Protein AF-A0A9W4N3A3-F1 (afdb_monomer_lite)

Structure (mmCIF, N/CA/C/O backbone):
data_AF-A0A9W4N3A3-F1
#
_entry.id   AF-A0A9W4N3A3-F1
#
loop_
_atom_site.group_PDB
_atom_site.id
_atom_site.type_symbol
_atom_site.label_atom_id
_atom_site.label_alt_id
_atom_site.label_comp_id
_atom_site.label_asym_id
_atom_site.label_entity_id
_atom_site.label_seq_id
_atom_site.pdbx_PDB_ins_code
_atom_site.Cartn_x
_atom_site.Cartn_y
_atom_site.Cartn_z
_atom_site.occupancy
_atom_site.B_iso_or_equiv
_atom_site.auth_seq_id
_atom_site.auth_comp_id
_atom_site.auth_asym_id
_atom_site.auth_atom_id
_atom_site.pdbx_PDB_model_num
ATOM 1 N N . MET A 1 1 ? 5.332 -8.977 9.486 1.00 50.25 1 MET A N 1
ATOM 2 C CA . MET A 1 1 ? 6.608 -8.231 9.549 1.00 50.25 1 MET A CA 1
ATOM 3 C C . MET A 1 1 ? 7.793 -9.008 8.985 1.00 50.25 1 MET A C 1
ATOM 5 O O . MET A 1 1 ? 8.440 -8.468 8.101 1.00 50.25 1 MET A O 1
ATOM 9 N N . LYS A 1 2 ? 8.014 -10.288 9.338 1.00 46.84 2 LYS A N 1
ATOM 10 C CA . LYS A 1 2 ? 9.033 -11.141 8.672 1.00 46.84 2 LYS A CA 1
ATOM 11 C C . LYS A 1 2 ? 8.930 -11.149 7.133 1.00 46.84 2 LYS A C 1
ATOM 13 O O . LYS A 1 2 ? 9.937 -11.048 6.450 1.00 46.84 2 LYS A O 1
ATOM 18 N N . THR A 1 3 ? 7.710 -11.172 6.592 1.00 51.22 3 THR A N 1
ATOM 19 C CA . THR A 1 3 ? 7.449 -11.077 5.143 1.00 51.22 3 THR A CA 1
ATOM 20 C C . THR A 1 3 ? 7.846 -9.725 4.543 1.00 51.22 3 THR A C 1
ATOM 22 O O . THR A 1 3 ? 8.335 -9.698 3.427 1.00 51.22 3 THR A O 1
ATOM 25 N N . LEU A 1 4 ? 7.685 -8.614 5.272 1.00 54.75 4 LEU A N 1
ATOM 26 C CA . LEU A 1 4 ? 8.055 -7.276 4.791 1.00 54.75 4 LEU A CA 1
ATOM 27 C C . LEU A 1 4 ? 9.578 -7.114 4.729 1.00 54.75 4 LEU A C 1
ATOM 29 O O . LEU A 1 4 ? 10.095 -6.614 3.743 1.00 54.75 4 LEU A O 1
ATOM 33 N N . SER A 1 5 ? 10.292 -7.608 5.744 1.00 53.09 5 SER A N 1
ATOM 34 C CA . SER A 1 5 ? 11.759 -7.653 5.745 1.00 53.09 5 SER A CA 1
ATOM 35 C C . SER A 1 5 ? 12.301 -8.509 4.591 1.00 53.09 5 SER A C 1
ATOM 37 O O . SER A 1 5 ? 13.196 -8.071 3.874 1.00 53.09 5 SER A O 1
ATOM 39 N N . LEU A 1 6 ? 11.695 -9.677 4.336 1.00 56.72 6 LEU A N 1
ATOM 40 C CA . LEU A 1 6 ? 12.066 -10.543 3.212 1.00 56.72 6 LEU A CA 1
ATOM 41 C C . LEU A 1 6 ? 11.770 -9.897 1.845 1.00 56.72 6 LEU A C 1
ATOM 43 O O . LEU A 1 6 ? 12.585 -9.986 0.933 1.00 56.72 6 LEU A O 1
ATOM 47 N N . LEU A 1 7 ? 10.619 -9.234 1.700 1.00 58.53 7 LEU A N 1
ATOM 48 C CA . LEU A 1 7 ? 10.236 -8.545 0.462 1.00 58.53 7 LEU A CA 1
ATOM 49 C C . LEU A 1 7 ? 11.085 -7.291 0.212 1.00 58.53 7 LEU A C 1
ATOM 51 O O . LEU A 1 7 ? 11.434 -7.009 -0.929 1.00 58.53 7 LEU A O 1
ATOM 55 N N . ASN A 1 8 ? 11.475 -6.570 1.265 1.00 58.69 8 ASN A N 1
ATOM 56 C CA . ASN A 1 8 ? 12.394 -5.440 1.148 1.00 58.69 8 ASN A CA 1
ATOM 57 C C . ASN A 1 8 ? 13.811 -5.900 0.787 1.00 58.69 8 ASN A C 1
ATOM 59 O O . ASN A 1 8 ? 14.467 -5.239 -0.011 1.00 58.69 8 ASN A O 1
ATOM 63 N N . ALA A 1 9 ? 14.269 -7.056 1.278 1.00 58.53 9 ALA A N 1
ATOM 64 C CA . ALA A 1 9 ? 15.537 -7.637 0.831 1.00 58.53 9 ALA A CA 1
ATOM 65 C C . ALA A 1 9 ? 15.544 -7.891 -0.692 1.00 58.53 9 ALA A C 1
ATOM 67 O O . ALA A 1 9 ? 16.521 -7.565 -1.360 1.00 58.53 9 ALA A O 1
ATOM 68 N N . GLN A 1 10 ? 14.420 -8.345 -1.263 1.00 58.50 10 GLN A N 1
ATOM 69 C CA . GLN A 1 10 ? 14.280 -8.531 -2.716 1.00 58.50 10 GLN A CA 1
ATOM 70 C C . GLN A 1 10 ? 14.348 -7.217 -3.512 1.00 58.50 10 GLN A C 1
ATOM 72 O O . GLN A 1 10 ? 14.865 -7.216 -4.629 1.00 58.50 10 GLN A O 1
ATOM 77 N N . VAL A 1 11 ? 13.863 -6.099 -2.950 1.00 59.09 11 VAL A N 1
ATOM 78 C CA . VAL A 1 11 ? 14.029 -4.758 -3.547 1.00 59.09 11 VAL A CA 1
ATOM 79 C C . VAL A 1 11 ? 15.515 -4.424 -3.661 1.00 59.09 11 VAL A C 1
ATOM 81 O O . VAL A 1 11 ? 15.977 -4.008 -4.719 1.00 59.09 11 VAL A O 1
ATOM 84 N N . HIS A 1 12 ? 16.285 -4.651 -2.596 1.00 55.62 12 HIS A N 1
ATOM 85 C CA . HIS A 1 12 ? 17.714 -4.344 -2.578 1.00 55.62 12 HIS A CA 1
ATOM 86 C C . HIS A 1 12 ? 18.537 -5.254 -3.497 1.00 55.62 12 HIS A C 1
ATOM 88 O O . HIS A 1 12 ? 19.473 -4.772 -4.131 1.00 55.62 12 HIS A O 1
ATOM 94 N N . ASP A 1 13 ? 18.185 -6.534 -3.620 1.00 54.81 13 ASP A N 1
ATOM 95 C CA . ASP A 1 13 ? 18.902 -7.465 -4.497 1.00 54.81 13 ASP A CA 1
ATOM 96 C C . ASP A 1 13 ? 18.731 -7.119 -5.986 1.00 54.81 13 ASP A C 1
ATOM 98 O O . ASP A 1 13 ? 19.685 -7.244 -6.754 1.00 54.81 13 ASP A O 1
ATOM 102 N N . TYR A 1 14 ? 17.564 -6.605 -6.398 1.00 52.03 14 TYR A N 1
ATOM 103 C CA . TYR A 1 14 ? 17.352 -6.146 -7.776 1.00 52.03 14 TYR A CA 1
ATOM 104 C C . TYR A 1 14 ? 18.261 -4.960 -8.129 1.00 52.03 14 TYR A C 1
ATOM 106 O O . TYR A 1 14 ? 18.972 -5.015 -9.133 1.00 52.03 14 TYR A O 1
ATOM 114 N N . TYR A 1 15 ? 18.310 -3.927 -7.281 1.00 49.62 15 TYR A N 1
ATOM 115 C CA . TYR A 1 15 ? 19.162 -2.754 -7.522 1.00 49.62 15 TYR A CA 1
ATOM 116 C C . TYR A 1 15 ? 20.657 -3.032 -7.300 1.00 49.62 15 TYR A C 1
ATOM 118 O O . TYR A 1 15 ? 21.481 -2.392 -7.940 1.00 49.62 15 TYR A O 1
ATOM 126 N N . ARG A 1 16 ? 21.030 -4.032 -6.484 1.00 48.28 16 ARG A N 1
ATOM 127 C CA . ARG A 1 16 ? 22.415 -4.546 -6.412 1.00 48.28 16 ARG A CA 1
ATOM 128 C C . ARG A 1 16 ? 22.839 -5.311 -7.668 1.00 48.28 16 ARG A C 1
ATOM 130 O O . ARG A 1 16 ? 24.031 -5.406 -7.940 1.00 48.28 16 ARG A O 1
ATOM 137 N N . SER A 1 17 ? 21.891 -5.894 -8.405 1.00 44.00 17 SER A N 1
ATOM 138 C CA . SER A 1 17 ? 22.178 -6.746 -9.567 1.00 44.00 17 SER A CA 1
ATOM 139 C C . SER A 1 17 ? 22.408 -5.986 -10.882 1.00 44.00 17 SER A C 1
ATOM 141 O O . SER A 1 17 ? 22.798 -6.611 -11.865 1.00 44.00 17 SER A O 1
ATOM 143 N N . GLN A 1 18 ? 22.205 -4.661 -10.910 1.00 45.00 18 GLN A N 1
ATOM 144 C CA . GLN A 1 18 ? 22.375 -3.806 -12.099 1.00 45.00 18 GLN A CA 1
ATOM 145 C C . GLN A 1 18 ? 23.668 -2.955 -12.091 1.00 45.00 18 GLN A C 1
ATOM 147 O O . GLN A 1 18 ? 23.687 -1.874 -12.663 1.00 45.00 18 GLN A O 1
ATOM 152 N N . ASP A 1 19 ? 24.751 -3.519 -11.543 1.00 42.16 19 ASP A N 1
ATOM 153 C CA . ASP A 1 19 ? 26.149 -3.037 -11.496 1.00 42.16 19 ASP A CA 1
ATOM 154 C C . ASP A 1 19 ? 26.586 -2.210 -10.265 1.00 42.16 19 ASP A C 1
ATOM 156 O O . ASP A 1 19 ? 26.019 -1.175 -9.934 1.00 42.16 19 ASP A O 1
ATOM 160 N N . LEU A 1 20 ? 27.705 -2.678 -9.673 1.00 41.56 20 LEU A N 1
ATOM 161 C CA . LEU A 1 20 ? 28.498 -2.151 -8.541 1.00 41.56 20 LEU A CA 1
ATOM 162 C C . LEU A 1 20 ? 27.786 -2.275 -7.177 1.00 41.56 20 LEU A C 1
ATOM 164 O O . LEU A 1 20 ? 26.749 -1.685 -6.921 1.00 41.56 20 LEU A O 1
ATOM 168 N N . ILE A 1 21 ? 28.298 -3.049 -6.215 1.00 37.41 21 ILE A N 1
ATOM 169 C CA . ILE A 1 21 ? 29.512 -2.740 -5.451 1.00 37.41 21 ILE A CA 1
ATOM 170 C C . ILE A 1 21 ? 30.079 -4.039 -4.829 1.00 37.41 21 ILE A C 1
ATOM 172 O O . ILE A 1 21 ? 29.388 -4.726 -4.078 1.00 37.41 21 ILE A O 1
ATOM 176 N N . GLN A 1 22 ? 31.359 -4.338 -5.087 1.00 35.38 22 GLN A N 1
ATOM 177 C CA . GLN A 1 22 ? 32.144 -5.353 -4.357 1.00 35.38 22 GLN A CA 1
ATOM 178 C C . GLN A 1 22 ? 32.831 -4.807 -3.085 1.00 35.38 22 GLN A C 1
ATOM 180 O O . GLN A 1 22 ? 33.397 -5.592 -2.335 1.00 35.38 22 GLN A O 1
ATOM 185 N N . ASP A 1 23 ? 32.698 -3.513 -2.773 1.00 36.28 23 ASP A N 1
ATOM 186 C CA . ASP A 1 23 ? 33.389 -2.846 -1.650 1.00 36.28 23 ASP A CA 1
ATOM 187 C C . ASP A 1 23 ? 32.472 -2.320 -0.520 1.00 36.28 23 ASP A C 1
ATOM 189 O O . ASP A 1 23 ? 32.893 -1.537 0.326 1.00 36.28 23 ASP A O 1
ATOM 193 N N . LEU A 1 24 ? 31.213 -2.762 -0.447 1.00 38.97 24 LEU A N 1
ATOM 194 C CA . LEU A 1 24 ? 30.266 -2.423 0.629 1.00 38.97 24 LEU A CA 1
ATOM 195 C C . LEU A 1 24 ? 29.711 -3.698 1.268 1.00 38.97 24 LEU A C 1
ATOM 197 O O . LEU A 1 24 ? 28.506 -3.875 1.434 1.00 38.97 24 LEU A O 1
ATOM 201 N N . PHE A 1 25 ? 30.615 -4.590 1.663 1.00 30.44 25 PHE A N 1
ATOM 202 C CA . PHE A 1 25 ? 30.351 -5.448 2.810 1.00 30.44 25 PHE A CA 1
ATOM 203 C C . PHE A 1 25 ? 30.947 -4.779 4.052 1.00 30.44 25 PHE A C 1
ATOM 205 O O . PHE A 1 25 ? 32.151 -4.892 4.281 1.00 30.44 25 PHE A O 1
ATOM 212 N N . PRO A 1 26 ? 30.147 -4.131 4.914 1.00 36.22 26 PRO A N 1
ATOM 213 C CA . PRO A 1 26 ? 30.467 -4.140 6.326 1.00 36.22 26 PRO A CA 1
ATOM 214 C C . PRO A 1 26 ? 30.332 -5.591 6.793 1.00 36.22 26 PRO A C 1
ATOM 216 O O . PRO A 1 26 ? 29.284 -6.218 6.626 1.00 36.22 26 PRO A O 1
ATOM 219 N N . SER A 1 27 ? 31.435 -6.122 7.320 1.00 31.31 27 SER A N 1
ATOM 220 C CA . SER A 1 27 ? 31.508 -7.408 8.012 1.00 31.31 27 SER A CA 1
ATOM 221 C C . SER A 1 27 ? 30.315 -7.599 8.953 1.00 31.31 27 SER A C 1
ATOM 223 O O . SER A 1 27 ? 29.830 -6.638 9.552 1.00 31.31 27 SER A O 1
ATOM 225 N N . ALA A 1 28 ? 29.874 -8.847 9.103 1.00 34.19 28 ALA A N 1
ATOM 226 C CA . ALA A 1 28 ? 28.678 -9.283 9.825 1.00 34.19 28 ALA A CA 1
ATOM 227 C C . ALA A 1 28 ? 28.682 -9.033 11.356 1.00 34.19 28 ALA A C 1
ATOM 229 O O . ALA A 1 28 ? 27.916 -9.669 12.072 1.00 34.19 28 ALA A O 1
ATOM 230 N N . ASP A 1 29 ? 29.485 -8.090 11.856 1.00 31.55 29 ASP A N 1
ATOM 231 C CA . ASP A 1 29 ? 29.730 -7.866 13.286 1.00 31.55 29 ASP A CA 1
ATOM 232 C C . ASP A 1 29 ? 29.221 -6.517 13.826 1.00 31.55 29 ASP A C 1
ATOM 234 O O . ASP A 1 29 ? 29.458 -6.198 14.986 1.00 31.55 29 ASP A O 1
ATOM 238 N N . ILE A 1 30 ? 28.472 -5.722 13.054 1.00 35.81 30 ILE A N 1
ATOM 239 C CA . ILE A 1 30 ? 27.862 -4.479 13.570 1.00 35.81 30 ILE A CA 1
ATOM 240 C C . ILE A 1 30 ? 26.358 -4.684 13.772 1.00 35.81 30 ILE A C 1
ATOM 242 O O . ILE A 1 30 ? 25.518 -4.059 13.132 1.00 35.81 30 ILE A O 1
ATOM 246 N N . TYR A 1 31 ? 26.016 -5.596 14.681 1.00 34.00 31 TYR A N 1
ATOM 247 C CA . TYR A 1 31 ? 24.721 -5.590 15.366 1.00 34.00 31 TYR A CA 1
ATOM 248 C C . TYR A 1 31 ? 24.931 -5.184 16.828 1.00 34.00 31 TYR A C 1
ATOM 250 O O . TYR A 1 31 ? 24.408 -5.801 17.749 1.00 34.00 31 TYR A O 1
ATOM 258 N N . GLU A 1 32 ? 25.721 -4.132 17.047 1.00 28.27 32 GLU A N 1
ATOM 259 C CA . GLU A 1 32 ? 25.745 -3.430 18.323 1.00 28.27 32 GLU A CA 1
ATOM 260 C C . GLU A 1 32 ? 25.153 -2.035 18.154 1.00 28.27 32 GLU A C 1
ATOM 262 O O . GLU A 1 32 ? 25.663 -1.175 17.434 1.00 28.27 32 GLU A O 1
ATOM 267 N N . SER A 1 33 ? 24.027 -1.864 18.848 1.00 43.16 33 SER A N 1
ATOM 268 C CA . SER A 1 33 ? 23.387 -0.610 19.222 1.00 43.16 33 SER A CA 1
ATOM 269 C C . SER A 1 33 ? 24.376 0.557 19.291 1.00 43.16 33 SER A C 1
ATOM 271 O O . SER A 1 33 ? 25.032 0.770 20.310 1.00 43.16 33 SER A O 1
ATOM 273 N N . THR A 1 34 ? 24.423 1.367 18.240 1.00 30.91 34 THR A N 1
ATOM 274 C CA . THR A 1 34 ? 25.074 2.676 18.272 1.00 30.91 34 THR A CA 1
ATOM 275 C C . THR A 1 34 ? 24.105 3.725 17.751 1.00 30.91 34 THR A C 1
ATOM 277 O O . THR A 1 34 ? 23.458 3.570 16.719 1.00 30.91 34 THR A O 1
ATOM 280 N N . GLY A 1 35 ? 23.909 4.744 18.586 1.00 29.92 35 GLY A N 1
ATOM 281 C CA . GLY A 1 35 ? 22.855 5.734 18.456 1.00 29.92 35 GLY A CA 1
ATOM 282 C C . GLY A 1 35 ? 22.958 6.600 17.206 1.00 29.92 35 GLY A C 1
ATOM 283 O O . GLY A 1 35 ? 24.033 6.777 16.644 1.00 29.92 35 GLY A O 1
ATOM 284 N N . ARG A 1 36 ? 21.792 7.153 16.834 1.00 38.50 36 ARG A N 1
ATOM 285 C CA . ARG A 1 36 ? 21.547 8.257 15.888 1.00 38.50 36 ARG A CA 1
ATOM 286 C C . ARG A 1 36 ? 22.793 8.732 15.129 1.00 38.50 36 ARG A C 1
ATOM 288 O O . ARG A 1 36 ? 23.356 9.779 15.443 1.00 38.50 36 ARG A O 1
ATOM 295 N N . ALA A 1 37 ? 23.148 8.019 14.071 1.00 31.22 37 ALA A N 1
ATOM 296 C CA . ALA A 1 37 ? 23.809 8.648 12.945 1.00 31.22 37 ALA A CA 1
ATOM 297 C C . ALA A 1 37 ? 22.694 9.123 12.013 1.00 31.22 37 ALA A C 1
ATOM 299 O O . ALA A 1 37 ? 22.084 8.327 11.308 1.00 31.22 37 ALA A O 1
ATOM 300 N N . ASN A 1 38 ? 22.389 10.422 12.047 1.00 36.78 38 ASN A N 1
ATOM 301 C CA . ASN A 1 38 ? 21.701 11.063 10.934 1.00 36.78 38 ASN A CA 1
ATOM 302 C C . ASN A 1 38 ? 22.583 10.831 9.701 1.00 36.78 38 ASN A C 1
ATOM 304 O O . ASN A 1 38 ? 23.603 11.506 9.547 1.00 36.78 38 ASN A O 1
ATOM 308 N N . LEU A 1 39 ? 22.229 9.857 8.860 1.00 38.72 39 LEU A N 1
ATOM 309 C CA . LEU A 1 39 ? 22.827 9.662 7.543 1.00 38.72 39 LEU A CA 1
ATOM 310 C C . LEU A 1 39 ? 22.384 10.823 6.646 1.00 38.72 39 LEU A C 1
ATOM 312 O O . LEU A 1 39 ? 21.543 10.681 5.765 1.00 38.72 39 LEU A O 1
ATOM 316 N N . SER A 1 40 ? 22.950 12.000 6.905 1.00 38.53 40 SER A N 1
ATOM 317 C CA . SER A 1 40 ? 22.885 13.158 6.024 1.00 38.53 40 SER A CA 1
ATOM 318 C C . SER A 1 40 ? 23.932 12.956 4.927 1.00 38.53 40 SER A C 1
ATOM 320 O O . SER A 1 40 ? 24.925 13.677 4.852 1.00 38.53 40 SER A O 1
ATOM 322 N N . LEU A 1 41 ? 23.767 11.899 4.128 1.00 45.78 41 LEU A N 1
ATOM 323 C CA . LEU A 1 41 ? 24.545 11.728 2.909 1.00 45.78 41 LEU A CA 1
ATOM 324 C C . LEU A 1 41 ? 23.914 12.661 1.872 1.00 45.78 41 LEU A C 1
ATOM 326 O O . LEU A 1 41 ? 22.737 12.506 1.556 1.00 45.78 41 LEU A O 1
ATOM 330 N N . GLY A 1 42 ? 24.659 13.664 1.406 1.00 43.69 42 GLY A N 1
ATOM 331 C CA . GLY A 1 42 ? 24.175 14.607 0.399 1.00 43.69 42 GLY A CA 1
ATOM 332 C C . GLY A 1 42 ? 23.743 13.856 -0.858 1.00 43.69 42 GLY A C 1
ATOM 333 O O . GLY A 1 42 ? 24.578 13.328 -1.586 1.00 43.69 42 GLY A O 1
ATOM 334 N N . VAL A 1 43 ? 22.431 13.782 -1.088 1.00 52.50 43 VAL A N 1
ATOM 335 C CA . VAL A 1 43 ? 21.831 13.102 -2.247 1.00 52.50 43 VAL A CA 1
ATOM 336 C C . VAL A 1 43 ? 22.089 13.882 -3.548 1.00 52.50 43 VAL A C 1
ATOM 338 O O . VAL A 1 43 ? 21.982 13.319 -4.633 1.00 52.50 43 VAL A O 1
ATOM 341 N N . GLU A 1 44 ? 22.495 15.152 -3.446 1.00 50.41 44 GLU A N 1
ATOM 342 C CA . GLU A 1 44 ? 22.685 16.081 -4.571 1.00 50.41 44 GLU A CA 1
ATOM 343 C C . GLU A 1 44 ? 23.791 15.688 -5.570 1.00 50.41 44 GLU A C 1
ATOM 345 O O . GLU A 1 44 ? 23.797 16.217 -6.678 1.00 50.41 44 GLU A O 1
ATOM 350 N N . GLU A 1 45 ? 24.677 14.736 -5.249 1.00 48.69 45 GLU A N 1
ATOM 351 C CA . GLU A 1 45 ? 25.769 14.307 -6.149 1.00 48.69 45 GLU A CA 1
ATOM 352 C C . GLU A 1 45 ? 25.766 12.803 -6.489 1.00 48.69 45 GLU A C 1
ATOM 354 O O . GLU A 1 45 ? 26.683 12.306 -7.148 1.00 48.69 45 GLU A O 1
ATOM 359 N N . LEU A 1 46 ? 24.757 12.042 -6.052 1.00 55.56 46 LEU A N 1
ATOM 360 C CA . LEU A 1 46 ? 24.743 10.589 -6.240 1.00 55.56 46 LEU A CA 1
ATOM 361 C C . LEU A 1 46 ? 24.111 10.197 -7.590 1.00 55.56 46 LEU A C 1
ATOM 363 O O . LEU A 1 46 ? 23.123 10.803 -8.010 1.00 55.56 46 LEU A O 1
ATOM 367 N N . PRO A 1 47 ? 24.616 9.142 -8.264 1.00 61.03 47 PRO A N 1
ATOM 368 C CA . PRO A 1 47 ? 23.929 8.543 -9.402 1.00 61.03 47 PRO A CA 1
ATOM 369 C C . PRO A 1 47 ? 22.462 8.212 -9.060 1.00 61.03 47 PRO A C 1
ATOM 371 O O . PRO A 1 47 ? 22.196 7.732 -7.955 1.00 61.03 47 PRO A O 1
ATOM 374 N N . PRO A 1 48 ? 21.501 8.365 -9.990 1.00 61.22 48 PRO A N 1
ATOM 375 C CA . PRO A 1 48 ? 20.070 8.211 -9.691 1.00 61.22 48 PRO A CA 1
ATOM 376 C C . PRO A 1 48 ? 19.670 6.867 -9.051 1.00 61.22 48 PRO A C 1
ATOM 378 O O . PRO A 1 48 ? 18.770 6.802 -8.214 1.00 61.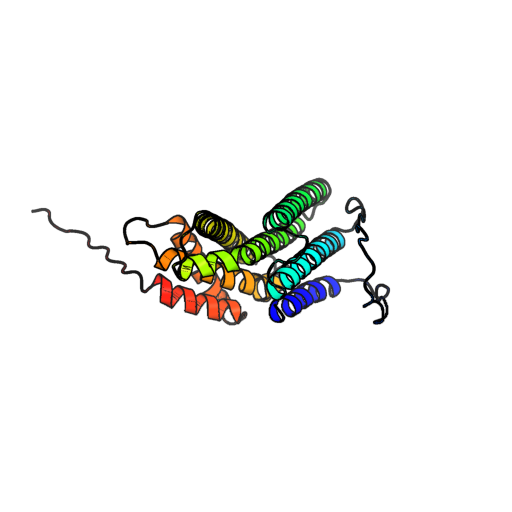22 48 PRO A O 1
ATOM 381 N N . GLN A 1 49 ? 20.375 5.783 -9.388 1.00 63.03 49 GLN A N 1
ATOM 382 C CA . GLN A 1 49 ? 20.175 4.458 -8.784 1.00 63.03 49 GLN A CA 1
ATOM 383 C C . GLN A 1 49 ? 20.625 4.404 -7.310 1.00 63.03 49 GLN A C 1
ATOM 385 O O . GLN A 1 49 ? 19.988 3.751 -6.476 1.00 63.03 49 GLN A O 1
ATOM 390 N N . MET A 1 50 ? 21.694 5.127 -6.965 1.00 75.06 50 MET A N 1
ATOM 391 C CA . MET A 1 50 ? 22.133 5.296 -5.580 1.00 75.06 50 MET A CA 1
ATOM 392 C C . MET A 1 50 ? 21.149 6.172 -4.802 1.00 75.06 50 MET A C 1
ATOM 394 O O . MET A 1 50 ? 20.851 5.853 -3.654 1.00 75.06 50 MET A O 1
ATOM 398 N N . THR A 1 51 ? 20.562 7.188 -5.440 1.00 82.62 51 THR A N 1
ATOM 399 C CA . THR A 1 51 ? 19.502 8.015 -4.844 1.00 82.62 51 THR A CA 1
ATOM 400 C C . THR A 1 51 ? 18.289 7.188 -4.427 1.00 82.62 51 THR A C 1
ATOM 402 O O . THR A 1 51 ? 17.876 7.253 -3.268 1.00 82.62 51 THR A O 1
ATOM 405 N N . PHE A 1 52 ? 17.753 6.346 -5.318 1.00 84.00 52 PHE A N 1
ATOM 406 C CA . PHE A 1 52 ? 16.667 5.428 -4.955 1.00 84.00 52 PHE A CA 1
ATOM 407 C C . PHE A 1 52 ? 17.052 4.531 -3.771 1.00 84.00 52 PHE A C 1
ATOM 409 O O . PHE A 1 52 ? 16.281 4.374 -2.825 1.00 84.00 52 PHE A O 1
ATOM 416 N N . THR A 1 53 ? 18.257 3.957 -3.812 1.00 83.81 53 THR A N 1
ATOM 417 C CA . THR A 1 53 ? 18.732 3.023 -2.785 1.00 83.81 53 THR A CA 1
ATOM 418 C C . THR A 1 53 ? 18.832 3.688 -1.412 1.00 83.81 53 THR A C 1
ATOM 420 O O . THR A 1 53 ? 18.359 3.114 -0.432 1.00 83.81 53 THR A O 1
ATOM 423 N N . VAL A 1 54 ? 19.399 4.896 -1.336 1.00 86.12 54 VAL A N 1
ATOM 424 C CA . VAL A 1 54 ? 19.534 5.660 -0.085 1.00 86.12 54 VAL A CA 1
ATOM 425 C C . VAL A 1 54 ? 18.163 5.991 0.502 1.00 86.12 54 VAL A C 1
ATOM 427 O O . VAL A 1 54 ? 17.916 5.691 1.670 1.00 86.12 54 VAL A O 1
ATOM 430 N N . LEU A 1 55 ? 17.244 6.521 -0.309 1.00 89.69 55 LEU A N 1
ATOM 431 C CA . LEU A 1 55 ? 15.891 6.859 0.147 1.00 89.69 55 LEU A CA 1
ATOM 432 C C . LEU A 1 55 ? 15.122 5.610 0.611 1.00 89.69 55 LEU A C 1
ATOM 434 O O . LEU A 1 55 ? 14.449 5.626 1.643 1.00 89.69 55 LEU A O 1
ATOM 438 N N . ASN A 1 56 ? 15.263 4.486 -0.099 1.00 89.06 56 ASN A N 1
ATOM 439 C CA . ASN A 1 56 ? 14.631 3.229 0.299 1.00 89.06 56 ASN A CA 1
ATOM 440 C C . ASN A 1 56 ? 15.204 2.670 1.616 1.00 89.06 56 ASN A C 1
ATOM 442 O O . ASN A 1 56 ? 14.455 2.108 2.416 1.00 89.06 56 ASN A O 1
ATOM 446 N N . LEU A 1 57 ? 16.508 2.835 1.871 1.00 86.06 57 LEU A N 1
ATOM 447 C CA . LEU A 1 57 ? 17.130 2.456 3.147 1.00 86.06 57 LEU A CA 1
ATOM 448 C C . LEU A 1 57 ? 16.590 3.297 4.310 1.00 86.06 57 LEU A C 1
ATOM 450 O O . LEU A 1 57 ? 16.229 2.736 5.341 1.00 86.06 57 LEU A O 1
ATOM 454 N N . GLN A 1 58 ? 16.441 4.610 4.128 1.00 90.12 58 GLN A N 1
ATOM 455 C CA . GLN A 1 58 ? 15.837 5.474 5.149 1.00 90.12 58 GLN A CA 1
ATOM 456 C C . GLN A 1 58 ? 14.383 5.060 5.448 1.00 90.12 58 GLN A C 1
ATOM 458 O O . GLN A 1 58 ? 13.974 4.964 6.606 1.00 90.12 58 GLN A O 1
ATOM 463 N N . LEU A 1 59 ? 13.600 4.715 4.420 1.00 90.31 59 LEU A N 1
ATOM 464 C CA . LEU A 1 59 ?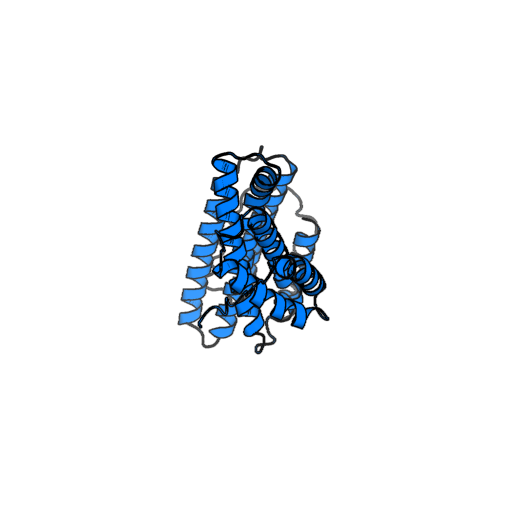 12.252 4.167 4.611 1.00 90.31 59 LEU A CA 1
ATOM 465 C C . LEU A 1 59 ? 12.255 2.809 5.328 1.00 90.31 59 LEU A C 1
ATOM 467 O O . LEU A 1 59 ? 11.347 2.519 6.112 1.00 90.31 59 LEU A O 1
ATOM 471 N N . LEU A 1 60 ? 13.263 1.967 5.093 1.00 88.00 60 LEU A N 1
ATOM 472 C CA . LEU A 1 60 ? 13.432 0.702 5.806 1.00 88.00 60 LEU A CA 1
ATOM 473 C C . LEU A 1 60 ? 13.697 0.920 7.303 1.00 88.00 60 LEU A C 1
ATOM 475 O O . LEU A 1 60 ? 13.115 0.214 8.128 1.00 88.00 60 LEU A O 1
ATOM 479 N N . GLU A 1 61 ? 14.500 1.917 7.669 1.00 87.19 61 GLU A N 1
ATOM 480 C CA . GLU A 1 61 ? 14.736 2.293 9.069 1.00 87.19 61 GLU A CA 1
ATOM 481 C C . GLU A 1 61 ? 13.448 2.766 9.761 1.00 87.19 61 GLU A C 1
ATOM 483 O O . GLU A 1 61 ? 13.130 2.331 10.878 1.00 87.19 61 GLU A O 1
ATOM 488 N N . ILE A 1 62 ? 12.641 3.580 9.071 1.00 88.56 62 ILE A N 1
ATOM 489 C CA . ILE A 1 62 ? 11.319 3.995 9.566 1.00 88.56 62 ILE A CA 1
ATOM 490 C C . ILE A 1 62 ? 10.406 2.770 9.727 1.00 88.56 62 ILE A C 1
ATOM 492 O O . ILE A 1 62 ? 9.749 2.611 10.758 1.00 88.56 62 ILE A O 1
ATOM 496 N N . SER A 1 63 ? 10.403 1.847 8.760 1.00 87.56 63 SER A N 1
ATOM 497 C CA . SER A 1 63 ? 9.645 0.591 8.836 1.00 87.56 63 SER A CA 1
ATOM 498 C C . SER A 1 63 ? 10.047 -0.272 10.038 1.00 87.56 63 SER A C 1
ATOM 500 O O . SER A 1 63 ? 9.185 -0.849 10.710 1.00 87.56 63 SER A O 1
ATOM 502 N N . HIS A 1 64 ? 11.340 -0.373 10.347 1.00 84.12 64 HIS A N 1
ATOM 503 C CA . HIS A 1 64 ? 11.811 -1.074 11.545 1.00 84.12 64 HIS A CA 1
ATOM 504 C C . HIS A 1 64 ? 11.323 -0.389 12.825 1.00 84.12 64 HIS A C 1
ATOM 506 O O . HIS A 1 64 ? 10.831 -1.066 13.728 1.00 84.12 64 HIS A O 1
ATOM 512 N N . THR A 1 65 ? 11.357 0.944 12.868 1.00 83.75 65 THR A N 1
ATOM 513 C CA . THR A 1 65 ? 10.836 1.731 13.997 1.00 83.75 65 THR A CA 1
ATOM 514 C C . THR A 1 65 ? 9.334 1.509 14.209 1.00 83.75 65 THR A C 1
ATOM 516 O O . THR A 1 65 ? 8.890 1.309 15.345 1.00 83.75 65 THR A O 1
ATOM 519 N N . ILE A 1 66 ? 8.549 1.459 13.125 1.00 83.38 66 ILE A N 1
ATOM 520 C CA . ILE A 1 66 ? 7.121 1.103 13.162 1.00 83.38 66 ILE A CA 1
ATOM 521 C C . ILE A 1 66 ? 6.943 -0.304 13.737 1.00 83.38 66 ILE A C 1
ATOM 523 O O . ILE A 1 66 ? 6.164 -0.495 14.670 1.00 83.38 66 ILE A O 1
ATOM 527 N N . SER A 1 67 ? 7.698 -1.277 13.221 1.00 77.69 67 SER A N 1
ATOM 528 C CA . SER A 1 67 ? 7.626 -2.682 13.646 1.00 77.69 67 SER A CA 1
ATOM 529 C C . SER A 1 67 ? 7.868 -2.825 15.149 1.00 77.69 67 SER A C 1
ATOM 531 O O . SER A 1 67 ? 7.022 -3.363 15.864 1.00 77.69 67 SER A O 1
ATOM 533 N N . ALA A 1 68 ? 8.976 -2.265 15.640 1.00 73.38 68 ALA A N 1
ATOM 534 C CA . ALA A 1 68 ? 9.341 -2.303 17.052 1.00 73.38 68 ALA A CA 1
ATOM 535 C C . ALA A 1 68 ? 8.273 -1.636 17.937 1.00 73.38 68 ALA A C 1
ATOM 537 O O . ALA A 1 68 ? 7.911 -2.161 18.991 1.00 73.38 68 ALA A O 1
ATOM 538 N N . SER A 1 69 ? 7.703 -0.518 17.477 1.00 69.25 69 SER A N 1
ATOM 539 C CA . SER A 1 69 ? 6.647 0.198 18.204 1.00 69.25 69 SER A CA 1
ATOM 540 C C . SER A 1 69 ? 5.333 -0.593 18.272 1.00 69.25 69 SER A C 1
ATOM 542 O O . SER A 1 69 ? 4.615 -0.505 19.269 1.00 69.25 69 SER A O 1
ATOM 544 N N . THR A 1 70 ? 5.021 -1.397 17.247 1.00 65.69 70 THR A N 1
ATOM 545 C CA . THR A 1 70 ? 3.834 -2.271 17.244 1.00 65.69 70 THR A CA 1
ATOM 546 C C . THR A 1 70 ? 3.990 -3.524 18.108 1.00 65.69 70 THR A C 1
ATOM 548 O O . THR A 1 70 ? 3.005 -3.972 18.688 1.00 65.69 70 THR A O 1
ATOM 551 N N . GLU A 1 71 ? 5.202 -4.075 18.237 1.00 61.75 71 GLU A N 1
ATOM 552 C CA . GLU A 1 71 ? 5.467 -5.297 19.018 1.00 61.75 71 GLU A CA 1
ATOM 553 C C . GLU A 1 71 ? 5.541 -5.035 20.531 1.00 61.75 71 GLU A C 1
ATOM 555 O O . GLU A 1 71 ? 5.090 -5.863 21.320 1.00 61.75 71 GLU A O 1
ATOM 560 N N . ILE A 1 72 ? 6.054 -3.871 20.944 1.00 54.22 72 ILE A N 1
ATOM 561 C CA . ILE A 1 72 ? 6.237 -3.503 22.363 1.00 54.22 72 ILE A CA 1
ATOM 562 C C . ILE A 1 72 ? 5.000 -2.765 22.926 1.00 54.22 72 ILE A C 1
ATOM 564 O O . ILE A 1 72 ? 4.938 -2.430 24.106 1.00 54.22 72 ILE A O 1
ATOM 568 N N . GLY A 1 73 ? 3.972 -2.539 22.099 1.00 50.78 73 GLY A N 1
ATOM 569 C CA . GLY A 1 73 ? 2.748 -1.848 22.500 1.00 50.78 73 GLY A CA 1
ATOM 570 C C . GLY A 1 73 ? 2.986 -0.367 22.786 1.00 50.78 73 GLY A C 1
ATOM 571 O O . GLY A 1 73 ? 2.818 0.057 23.918 1.00 50.78 73 GLY A O 1
ATOM 572 N N . MET A 1 74 ? 3.412 0.406 21.777 1.00 52.94 74 MET A N 1
ATOM 573 C CA . MET A 1 74 ? 3.559 1.879 21.778 1.00 52.94 74 MET A CA 1
ATOM 574 C C . MET A 1 74 ? 4.035 2.525 23.100 1.00 52.94 74 MET A C 1
ATOM 576 O O . MET A 1 74 ? 3.639 3.641 23.426 1.00 52.94 74 MET A O 1
ATOM 580 N N . GLN A 1 75 ? 4.913 1.851 23.848 1.00 45.25 75 GLN A N 1
ATOM 581 C CA . GLN A 1 75 ? 5.698 2.457 24.929 1.00 45.25 75 GLN A CA 1
ATOM 582 C C . GLN A 1 75 ? 7.010 3.068 24.408 1.00 45.25 75 GLN A C 1
ATOM 584 O O . GLN A 1 75 ? 7.859 3.477 25.194 1.00 45.25 75 GLN A O 1
ATOM 589 N N . SER A 1 76 ? 7.200 3.117 23.084 1.00 52.09 76 SER A N 1
ATOM 590 C CA . SER A 1 76 ? 8.341 3.783 22.463 1.00 52.09 76 SER A CA 1
ATOM 591 C C . SER A 1 76 ? 8.179 5.306 22.529 1.00 52.09 76 SER A C 1
ATOM 593 O O . SER A 1 76 ? 7.068 5.833 22.550 1.00 52.09 76 SER A O 1
ATOM 595 N N . GLU A 1 77 ? 9.297 6.035 22.514 1.00 53.12 77 GLU A N 1
ATOM 596 C CA . GLU A 1 77 ? 9.332 7.510 22.464 1.00 53.12 77 GLU A CA 1
ATOM 597 C C . GLU A 1 77 ? 8.604 8.103 21.237 1.00 53.12 77 GLU A C 1
ATOM 599 O O . GLU A 1 77 ? 8.372 9.311 21.157 1.00 53.12 77 GLU A O 1
ATOM 604 N N . TRP A 1 78 ? 8.232 7.261 20.271 1.00 63.03 78 TRP A N 1
ATOM 605 C CA . TRP A 1 78 ? 7.594 7.654 19.027 1.00 63.03 78 TRP A CA 1
ATOM 606 C C . TRP A 1 78 ? 6.082 7.516 19.123 1.00 63.03 78 TRP A C 1
ATOM 608 O O . TRP A 1 78 ? 5.506 6.444 18.935 1.00 63.03 78 TRP A O 1
ATOM 618 N N . SER A 1 79 ? 5.417 8.648 19.346 1.00 76.62 79 SER A N 1
ATOM 619 C CA . SER A 1 79 ? 3.969 8.710 19.166 1.00 76.62 79 SER A CA 1
ATOM 620 C C . SER A 1 79 ? 3.597 8.433 17.704 1.00 76.62 79 SER A C 1
ATOM 622 O O . SER A 1 79 ? 4.353 8.756 16.784 1.00 76.62 79 SER A O 1
ATOM 624 N N . LEU A 1 80 ? 2.388 7.915 17.474 1.00 80.44 80 LEU A N 1
ATOM 625 C CA . LEU A 1 80 ? 1.831 7.722 16.131 1.00 80.44 80 LEU A CA 1
ATOM 626 C C . LEU A 1 80 ? 1.956 8.989 15.260 1.00 80.44 80 LEU A C 1
ATOM 628 O O . LEU A 1 80 ? 2.292 8.908 14.081 1.00 80.44 80 LEU A O 1
ATOM 632 N N . LYS A 1 81 ? 1.755 10.170 15.861 1.00 84.25 81 LYS A N 1
ATOM 633 C CA . LYS A 1 81 ? 1.878 11.469 15.181 1.00 84.25 81 LYS A CA 1
ATOM 634 C C . LYS A 1 81 ? 3.313 11.772 14.744 1.00 84.25 81 LYS A C 1
ATOM 636 O O . LYS A 1 81 ? 3.504 12.380 13.698 1.00 84.25 81 LYS A O 1
ATOM 641 N N . CYS A 1 82 ? 4.311 11.365 15.531 1.00 87.62 82 CYS A N 1
ATOM 642 C CA . CYS A 1 82 ? 5.721 11.553 15.188 1.00 87.62 82 CYS A CA 1
ATOM 643 C C . CYS A 1 82 ? 6.103 10.716 13.963 1.00 87.62 82 CYS A C 1
ATOM 645 O O . CYS A 1 82 ? 6.753 11.231 13.060 1.00 87.62 82 CYS A O 1
ATOM 647 N N . ILE A 1 83 ? 5.659 9.456 13.915 1.00 88.69 83 ILE A N 1
ATOM 648 C CA . ILE A 1 83 ? 5.918 8.564 12.777 1.00 88.69 83 ILE A CA 1
ATOM 649 C C . ILE A 1 83 ? 5.193 9.064 11.523 1.00 88.69 83 ILE A C 1
ATOM 651 O O . ILE A 1 83 ? 5.782 9.109 10.448 1.00 88.69 83 ILE A O 1
ATOM 655 N N . GLU A 1 84 ? 3.929 9.473 11.656 1.00 91.38 84 GLU A N 1
ATOM 656 C CA . GLU A 1 84 ? 3.170 10.056 10.547 1.00 91.38 84 GLU A CA 1
ATOM 657 C C . GLU A 1 84 ? 3.871 11.297 9.974 1.00 91.38 84 GLU A C 1
ATOM 659 O O . GLU A 1 84 ? 4.060 11.391 8.763 1.00 91.38 84 GLU A O 1
ATOM 664 N N . ALA A 1 85 ? 4.294 12.228 10.835 1.00 91.81 85 ALA A N 1
ATOM 665 C CA . ALA A 1 85 ? 5.011 13.426 10.407 1.00 91.81 85 ALA A CA 1
ATOM 666 C C . ALA A 1 85 ? 6.336 13.087 9.708 1.00 91.81 85 ALA A C 1
ATOM 668 O O . ALA A 1 85 ? 6.674 13.717 8.709 1.00 91.81 85 ALA A O 1
ATOM 669 N N . GLU A 1 86 ? 7.064 12.080 10.193 1.00 92.62 86 GLU A N 1
ATOM 670 C CA . GLU A 1 86 ? 8.312 11.636 9.569 1.00 92.62 86 GLU A CA 1
ATOM 671 C C . GLU A 1 86 ? 8.095 11.053 8.171 1.00 92.62 86 GLU A C 1
ATOM 673 O O . GLU A 1 86 ? 8.819 11.394 7.240 1.00 92.62 86 GLU A O 1
ATOM 678 N N . LEU A 1 87 ? 7.055 10.238 7.987 1.00 94.31 87 LEU A N 1
ATOM 679 C CA . LEU A 1 87 ? 6.705 9.697 6.673 1.00 94.31 87 LEU A CA 1
ATOM 680 C C . LEU A 1 87 ? 6.291 10.798 5.686 1.00 94.31 87 LEU A C 1
ATOM 682 O O . LEU A 1 87 ? 6.640 10.722 4.509 1.00 94.31 87 LEU A O 1
ATOM 686 N N . PHE A 1 88 ? 5.599 11.844 6.150 1.00 94.75 88 PHE A N 1
ATOM 687 C CA . PHE A 1 88 ? 5.291 13.004 5.310 1.00 94.75 88 PHE A CA 1
ATOM 688 C C . PHE A 1 88 ? 6.536 13.812 4.938 1.00 94.75 88 PHE A C 1
ATOM 690 O O . PHE A 1 88 ? 6.677 14.174 3.772 1.00 94.75 88 PHE A O 1
ATOM 697 N N . ARG A 1 89 ? 7.462 14.031 5.881 1.00 94.62 89 ARG A N 1
ATOM 698 C CA . ARG A 1 89 ? 8.761 14.654 5.577 1.00 94.62 89 ARG A CA 1
ATOM 699 C C . ARG A 1 89 ? 9.537 13.854 4.541 1.00 94.62 89 ARG A C 1
ATOM 701 O O . ARG A 1 89 ? 10.077 14.428 3.605 1.00 94.62 89 ARG A O 1
ATOM 708 N N . MET A 1 90 ? 9.548 12.529 4.671 1.00 94.06 90 MET A N 1
ATOM 709 C CA . MET A 1 90 ? 10.214 11.661 3.704 1.00 94.06 90 MET A CA 1
ATOM 710 C C . MET A 1 90 ? 9.566 11.740 2.315 1.00 94.06 90 MET A C 1
ATOM 712 O O . MET A 1 90 ? 10.271 11.742 1.310 1.00 94.06 90 MET A O 1
ATOM 716 N N . LYS A 1 91 ? 8.234 11.855 2.239 1.00 94.06 91 LYS A N 1
ATOM 717 C CA . LYS A 1 91 ? 7.511 12.052 0.972 1.00 94.06 91 LYS A CA 1
ATOM 718 C C . LYS A 1 91 ? 7.887 13.361 0.281 1.00 94.06 91 LYS A C 1
ATOM 720 O O . LYS A 1 91 ? 8.126 13.367 -0.927 1.00 94.06 91 LYS A O 1
ATOM 725 N N . GLU A 1 92 ? 7.934 14.451 1.039 1.00 93.50 92 GLU A N 1
ATOM 726 C CA . GLU A 1 92 ? 8.350 15.765 0.541 1.00 93.50 92 GLU A CA 1
ATOM 727 C C . GLU A 1 92 ? 9.806 15.726 0.068 1.00 93.50 92 GLU A C 1
ATOM 729 O O . GLU A 1 92 ? 10.084 16.075 -1.076 1.00 93.50 92 GLU A O 1
ATOM 734 N N . HIS A 1 93 ? 10.701 15.152 0.875 1.00 92.12 93 HIS A N 1
ATOM 735 C CA . HIS A 1 93 ? 12.108 14.992 0.522 1.00 92.12 93 HIS A CA 1
ATOM 736 C C . HIS A 1 93 ? 12.309 14.174 -0.764 1.00 92.12 93 HIS A C 1
ATOM 738 O O . HIS A 1 93 ? 13.060 14.582 -1.649 1.00 92.12 93 HIS A O 1
ATOM 744 N N . CYS A 1 94 ? 11.595 13.052 -0.920 1.00 90.88 94 CYS A N 1
ATOM 745 C CA . CYS A 1 94 ? 11.616 12.277 -2.163 1.00 90.88 94 CYS A CA 1
ATOM 746 C C . CYS A 1 94 ? 11.162 13.132 -3.356 1.00 90.88 94 CYS A C 1
ATOM 748 O O . CYS A 1 94 ? 11.803 13.114 -4.405 1.00 90.88 94 CYS A O 1
ATOM 750 N N . SER A 1 95 ? 10.088 13.907 -3.191 1.00 90.94 95 SER A N 1
ATOM 751 C CA . SER A 1 95 ? 9.549 14.756 -4.259 1.00 90.94 95 SER A CA 1
ATOM 752 C C . SER A 1 95 ? 10.557 15.823 -4.699 1.00 90.94 95 SER A C 1
ATOM 754 O O . SER A 1 95 ? 10.759 16.014 -5.896 1.00 90.94 95 SER A O 1
ATOM 756 N N . GLU A 1 96 ? 11.226 16.483 -3.751 1.00 89.50 96 GLU A N 1
ATOM 757 C CA . GLU A 1 96 ? 12.263 17.489 -4.021 1.00 89.50 96 GLU A CA 1
ATOM 758 C C . GLU A 1 96 ? 13.460 16.891 -4.765 1.00 89.50 96 GLU A C 1
ATOM 760 O O . GLU A 1 96 ? 13.886 17.406 -5.801 1.00 89.50 96 GLU A O 1
ATOM 765 N N . VAL A 1 97 ? 13.973 15.761 -4.272 1.00 87.62 97 VAL A N 1
ATOM 766 C CA . VAL A 1 97 ? 15.122 15.071 -4.865 1.00 87.62 97 VAL A CA 1
ATOM 767 C C . VAL A 1 97 ? 14.837 14.667 -6.314 1.00 87.62 97 VAL A C 1
ATOM 769 O O . VAL A 1 97 ? 15.635 14.954 -7.209 1.00 87.62 97 VAL A O 1
ATOM 772 N N . TYR A 1 98 ? 13.687 14.042 -6.581 1.00 86.25 98 TYR A N 1
ATOM 773 C CA . TYR A 1 98 ? 13.341 13.599 -7.935 1.00 86.25 98 TYR A CA 1
ATOM 774 C C . TYR A 1 98 ? 12.941 14.747 -8.870 1.00 86.25 98 TYR A C 1
ATOM 776 O O . TYR A 1 98 ? 13.179 14.649 -10.078 1.00 86.25 98 TYR A O 1
ATOM 784 N N . ALA A 1 99 ? 12.402 15.852 -8.345 1.00 85.25 99 ALA A N 1
ATOM 785 C CA . ALA A 1 99 ? 12.177 17.065 -9.128 1.00 85.25 99 ALA A CA 1
ATOM 786 C C . ALA A 1 99 ? 13.501 17.661 -9.634 1.00 85.25 99 ALA A C 1
ATOM 788 O O . ALA A 1 99 ? 13.588 18.044 -10.801 1.00 85.25 99 ALA A O 1
ATOM 789 N N . ASN A 1 100 ? 14.543 17.672 -8.797 1.00 82.00 100 ASN A N 1
ATOM 790 C CA . ASN A 1 100 ? 15.870 18.164 -9.173 1.00 82.00 100 ASN A CA 1
ATOM 791 C C . ASN A 1 100 ? 16.566 17.242 -10.189 1.00 82.00 100 ASN A C 1
ATOM 793 O O . ASN A 1 100 ? 17.132 17.725 -11.169 1.00 82.00 100 ASN A O 1
ATOM 797 N N . LEU A 1 101 ? 16.466 15.918 -10.017 1.00 77.81 101 LEU A N 1
ATOM 798 C CA . LEU A 1 101 ? 17.015 14.937 -10.969 1.00 77.81 101 LEU A CA 1
ATOM 799 C C . LEU A 1 101 ? 16.333 14.992 -12.345 1.00 77.81 101 LEU A C 1
ATOM 801 O O . LEU A 1 101 ? 16.972 14.803 -13.377 1.00 77.81 101 LEU A O 1
ATOM 805 N N . SER A 1 102 ? 15.033 15.285 -12.377 1.00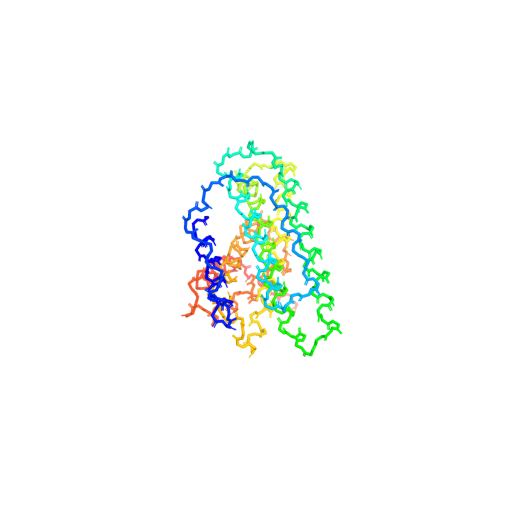 71.56 102 SER A N 1
ATOM 806 C CA . SER A 1 102 ? 14.266 15.393 -13.624 1.00 71.56 102 SER A CA 1
ATOM 807 C C . SER A 1 102 ? 14.669 16.602 -14.475 1.00 71.56 102 SER A C 1
ATOM 809 O O . SER A 1 102 ? 14.473 16.593 -15.687 1.00 71.56 102 SER A O 1
ATOM 811 N N . GLN A 1 103 ? 15.232 17.649 -13.865 1.00 69.56 103 GLN A N 1
ATOM 812 C CA . GLN A 1 103 ? 15.685 18.845 -14.584 1.00 69.56 103 GLN A CA 1
ATOM 813 C C . GLN A 1 103 ? 17.045 18.653 -15.266 1.00 69.56 103 GLN A C 1
ATOM 815 O O . GLN A 1 103 ? 17.364 19.394 -16.197 1.00 69.56 103 GLN A O 1
ATOM 820 N N . SER A 1 104 ? 17.847 17.687 -14.814 1.00 65.44 104 SER A N 1
ATOM 821 C CA . SER A 1 104 ? 19.241 17.516 -15.234 1.00 65.44 104 SER A CA 1
ATOM 822 C C . SER A 1 104 ? 19.483 16.339 -16.183 1.00 65.44 104 SER A C 1
ATOM 824 O O . SER A 1 104 ? 20.552 16.283 -16.790 1.00 65.44 104 SER A O 1
ATOM 826 N N . ASP A 1 105 ? 18.520 15.425 -16.353 1.00 62.84 105 ASP A N 1
ATOM 827 C CA . ASP A 1 105 ? 18.749 14.150 -17.042 1.00 62.84 105 ASP A CA 1
ATOM 828 C C . ASP A 1 105 ? 17.706 13.812 -18.129 1.00 62.84 105 ASP A C 1
ATOM 830 O O . ASP A 1 105 ? 16.509 14.066 -18.022 1.00 62.84 105 ASP A O 1
ATOM 834 N N . SER A 1 106 ? 18.188 13.157 -19.185 1.00 58.88 106 SER A N 1
ATOM 835 C CA . SER A 1 106 ? 17.415 12.604 -20.302 1.00 58.88 106 SER A CA 1
ATOM 836 C C . SER A 1 106 ? 16.610 11.339 -19.948 1.00 58.88 106 SER A C 1
ATOM 838 O O . SER A 1 106 ? 15.758 10.920 -20.732 1.00 58.88 106 SER A O 1
ATOM 840 N N . GLN A 1 107 ? 16.836 10.735 -18.772 1.00 62.31 107 GLN A N 1
ATOM 841 C CA . GLN A 1 107 ? 16.169 9.509 -18.297 1.00 62.31 107 GLN A CA 1
ATOM 842 C C . GLN A 1 107 ? 14.918 9.752 -17.423 1.00 62.31 107 GLN A C 1
ATOM 844 O O . GLN A 1 107 ? 14.608 8.959 -16.533 1.00 62.31 107 GLN A O 1
ATOM 849 N N . LEU A 1 108 ? 14.153 10.812 -17.706 1.00 62.47 108 LEU A N 1
ATOM 850 C CA . LEU A 1 108 ? 12.944 11.230 -16.968 1.00 62.47 108 LEU A CA 1
ATOM 851 C C . LEU A 1 108 ? 11.988 10.083 -16.576 1.00 62.47 108 LEU A C 1
ATOM 853 O O . LEU A 1 108 ? 11.517 10.028 -15.442 1.00 62.47 108 LEU A O 1
ATOM 857 N N . GLY A 1 109 ? 11.723 9.136 -17.484 1.00 60.62 109 GLY A N 1
ATOM 858 C CA . GLY A 1 109 ? 10.810 8.017 -17.214 1.00 60.62 109 GLY A CA 1
ATOM 859 C C . GLY A 1 109 ? 11.321 7.021 -16.162 1.00 60.62 109 GLY A C 1
ATOM 860 O O . GLY A 1 109 ? 10.526 6.485 -15.393 1.00 60.62 109 GLY A O 1
ATOM 861 N N . ALA A 1 110 ? 12.640 6.798 -16.089 1.00 66.31 110 ALA A N 1
ATOM 862 C CA . ALA A 1 110 ? 13.249 5.900 -15.104 1.00 66.31 110 ALA A CA 1
ATOM 863 C C . ALA A 1 110 ? 13.259 6.511 -13.687 1.00 66.31 110 ALA A C 1
ATOM 865 O O . ALA A 1 110 ? 13.121 5.809 -12.675 1.00 66.31 110 ALA A O 1
ATOM 866 N N . HIS A 1 111 ? 13.387 7.836 -13.623 1.00 75.94 111 HIS A N 1
ATOM 867 C CA . HIS A 1 111 ? 13.333 8.606 -12.382 1.00 75.94 111 HIS A CA 1
ATOM 868 C C . HIS A 1 111 ? 11.916 8.620 -11.819 1.00 75.94 111 HIS A C 1
ATOM 870 O O . HIS A 1 111 ? 11.725 8.312 -10.643 1.00 75.94 111 HIS A O 1
ATOM 876 N N . GLN A 1 112 ? 10.914 8.846 -12.674 1.00 81.12 112 GLN A N 1
ATOM 877 C CA . GLN A 1 112 ? 9.515 8.860 -12.253 1.00 81.12 112 GLN A CA 1
ATOM 878 C C . GLN A 1 112 ? 9.070 7.522 -11.650 1.00 81.12 112 GLN A C 1
ATOM 880 O O . GLN A 1 112 ? 8.512 7.507 -10.559 1.00 81.12 112 GLN A O 1
ATOM 885 N N . GLY A 1 113 ? 9.369 6.385 -12.290 1.00 83.06 113 GLY A N 1
ATOM 886 C CA . GLY A 1 113 ? 8.949 5.093 -11.736 1.00 83.06 113 GLY A CA 1
ATOM 887 C C . GLY A 1 113 ? 9.657 4.736 -10.421 1.00 83.06 113 GLY A C 1
ATOM 888 O O . GLY A 1 113 ? 9.058 4.114 -9.546 1.00 83.06 113 GLY A O 1
ATOM 889 N N . SER A 1 114 ? 10.906 5.174 -10.234 1.00 85.44 114 SER A N 1
ATOM 890 C CA . SER A 1 114 ? 11.626 4.996 -8.963 1.00 85.44 114 SER A CA 1
ATOM 891 C C . SER A 1 114 ? 11.000 5.837 -7.844 1.00 85.44 114 SER A C 1
ATOM 893 O O . SER A 1 114 ? 10.807 5.344 -6.731 1.00 85.44 114 SER A O 1
ATOM 895 N N . HIS A 1 115 ? 10.607 7.075 -8.153 1.00 88.25 115 HIS A N 1
ATOM 896 C CA . HIS A 1 115 ? 9.844 7.930 -7.248 1.00 88.25 115 HIS A CA 1
ATOM 897 C C . HIS A 1 115 ? 8.476 7.324 -6.893 1.00 88.25 115 HIS A C 1
ATOM 899 O O . HIS A 1 115 ? 8.126 7.238 -5.716 1.00 88.25 115 HIS A O 1
ATOM 905 N N . ASP A 1 116 ? 7.736 6.817 -7.881 1.00 88.69 116 ASP A N 1
ATOM 906 C CA . ASP A 1 116 ? 6.418 6.208 -7.673 1.00 88.69 116 ASP A CA 1
ATOM 907 C C . ASP A 1 116 ? 6.494 4.953 -6.782 1.00 88.69 116 ASP A C 1
ATOM 909 O O . ASP A 1 116 ? 5.605 4.715 -5.957 1.00 88.69 116 ASP A O 1
ATOM 913 N N . ILE A 1 117 ? 7.569 4.160 -6.896 1.00 90.25 117 ILE A N 1
ATOM 914 C CA . ILE A 1 117 ? 7.836 3.012 -6.013 1.00 90.25 117 ILE A CA 1
ATOM 915 C C . ILE A 1 117 ? 8.043 3.469 -4.562 1.00 90.25 117 ILE A C 1
ATOM 917 O O . ILE A 1 117 ? 7.484 2.856 -3.644 1.00 90.25 117 ILE A O 1
ATOM 921 N N . LEU A 1 118 ? 8.814 4.539 -4.340 1.00 91.94 118 LEU A N 1
ATOM 922 C CA . LEU A 1 118 ? 9.018 5.106 -3.003 1.00 91.94 118 LEU A CA 1
ATOM 923 C C . LEU A 1 118 ? 7.705 5.653 -2.433 1.00 91.94 118 LEU A C 1
ATOM 925 O O . LEU A 1 118 ? 7.381 5.364 -1.280 1.00 91.94 118 LEU A O 1
ATOM 929 N N . ASP A 1 119 ? 6.894 6.346 -3.240 1.00 91.94 119 ASP A N 1
ATOM 930 C CA . ASP A 1 119 ? 5.588 6.843 -2.791 1.00 91.94 119 ASP A CA 1
ATOM 931 C C . ASP A 1 119 ? 4.631 5.691 -2.445 1.00 91.94 119 ASP A C 1
ATOM 933 O O . ASP A 1 119 ? 3.904 5.742 -1.449 1.00 91.94 119 ASP A O 1
ATOM 937 N N . CYS A 1 120 ? 4.656 4.591 -3.206 1.00 90.88 120 CYS A N 1
ATOM 938 C CA . CYS A 1 120 ? 3.919 3.381 -2.841 1.00 90.88 120 CYS A CA 1
ATOM 939 C C . CYS A 1 120 ? 4.359 2.834 -1.478 1.00 90.88 120 CYS A C 1
ATOM 941 O O . CYS A 1 120 ? 3.504 2.455 -0.670 1.00 90.88 120 CYS A O 1
ATOM 943 N N . TYR A 1 121 ? 5.669 2.791 -1.215 1.00 91.38 121 TYR A N 1
ATOM 944 C CA . TYR A 1 121 ? 6.196 2.294 0.051 1.00 91.38 121 TYR A CA 1
ATOM 945 C C . TYR A 1 121 ? 5.798 3.204 1.220 1.00 91.38 121 TYR A C 1
ATOM 947 O O . TYR A 1 121 ? 5.294 2.708 2.227 1.00 91.38 121 TYR A O 1
ATOM 955 N N . ILE A 1 122 ? 5.900 4.525 1.062 1.00 94.62 122 ILE A N 1
ATOM 956 C CA . ILE A 1 122 ? 5.460 5.505 2.065 1.00 94.62 122 ILE A CA 1
ATOM 957 C C . ILE A 1 122 ? 3.972 5.344 2.386 1.00 94.62 122 ILE A C 1
ATOM 959 O O . ILE A 1 122 ? 3.606 5.230 3.557 1.00 94.62 122 ILE A O 1
ATOM 963 N N . ASN A 1 123 ? 3.108 5.280 1.367 1.00 92.31 123 ASN A N 1
ATOM 964 C CA . ASN A 1 123 ? 1.669 5.094 1.573 1.00 92.31 123 ASN A CA 1
ATOM 965 C C . ASN A 1 123 ? 1.366 3.762 2.285 1.00 92.31 123 ASN A C 1
ATOM 967 O O . ASN A 1 123 ? 0.497 3.704 3.157 1.00 92.31 123 ASN A O 1
ATOM 971 N N . TYR A 1 124 ? 2.117 2.701 1.974 1.00 89.12 124 TYR A N 1
ATOM 972 C CA . TYR A 1 124 ? 2.004 1.425 2.677 1.00 89.12 124 TYR A CA 1
ATOM 973 C C . TYR A 1 124 ? 2.458 1.518 4.146 1.00 89.12 124 TYR A C 1
ATOM 975 O O . TYR A 1 124 ? 1.788 0.971 5.024 1.00 89.12 124 TYR A O 1
ATOM 983 N N . LEU A 1 125 ? 3.547 2.232 4.449 1.00 90.62 125 LEU A N 1
ATOM 984 C CA . LEU A 1 125 ? 3.994 2.457 5.828 1.00 90.62 125 LEU A CA 1
ATOM 985 C C . LEU A 1 125 ? 2.980 3.284 6.625 1.00 90.62 125 LEU A C 1
ATOM 987 O O . LEU A 1 125 ? 2.657 2.919 7.754 1.00 90.62 125 LEU A O 1
ATOM 991 N N . LEU A 1 126 ? 2.413 4.335 6.026 1.00 91.31 126 LEU A N 1
ATOM 992 C CA . LEU A 1 126 ? 1.327 5.111 6.630 1.00 91.31 126 LEU A CA 1
ATOM 993 C C . LEU A 1 126 ? 0.124 4.212 6.936 1.00 91.31 126 LEU A C 1
ATOM 995 O O . LEU A 1 126 ? -0.401 4.230 8.046 1.00 91.31 126 LEU A O 1
ATOM 999 N N . HIS A 1 127 ? -0.268 3.352 5.997 1.00 86.62 127 HIS A N 1
ATOM 1000 C CA . HIS A 1 127 ? -1.315 2.364 6.239 1.00 86.62 127 HIS A CA 1
ATOM 1001 C C . HIS A 1 127 ? -0.970 1.429 7.417 1.00 86.62 127 HIS A C 1
ATOM 1003 O O . HIS A 1 127 ? -1.815 1.221 8.288 1.00 86.62 127 HIS A O 1
ATOM 1009 N N . LEU A 1 128 ? 0.260 0.910 7.512 1.00 84.50 128 LEU A N 1
ATOM 1010 C CA . LEU A 1 128 ? 0.678 0.070 8.643 1.00 84.50 128 LEU A CA 1
ATOM 1011 C C . LEU A 1 128 ? 0.573 0.783 9.996 1.00 84.50 128 LEU A C 1
ATOM 1013 O O . LEU A 1 128 ? 0.148 0.158 10.967 1.00 84.50 128 LEU A O 1
ATOM 1017 N N . VAL A 1 129 ? 0.924 2.069 10.055 1.00 88.12 129 VAL A N 1
ATOM 1018 C CA . VAL A 1 129 ? 0.857 2.879 11.282 1.00 88.12 129 VAL A CA 1
ATOM 1019 C C . VAL A 1 129 ? -0.571 2.966 11.824 1.00 88.12 129 VAL A C 1
ATOM 1021 O O . VAL A 1 129 ? -0.782 2.842 13.028 1.00 88.12 129 VAL A O 1
ATOM 1024 N N . PHE A 1 130 ? -1.562 3.131 10.946 1.00 88.69 130 PHE A N 1
ATOM 1025 C CA . PHE A 1 130 ? -2.969 3.283 11.335 1.00 88.69 130 PHE A CA 1
ATOM 1026 C C . PHE A 1 130 ? -3.742 1.958 11.431 1.00 88.69 130 PHE A C 1
ATOM 1028 O O . PHE A 1 130 ? -4.867 1.927 11.938 1.00 88.69 130 PHE A O 1
ATOM 1035 N N . LEU A 1 131 ? -3.154 0.848 10.974 1.00 85.50 131 LEU A N 1
ATOM 1036 C CA . LEU A 1 131 ? -3.805 -0.461 10.936 1.00 85.50 131 LEU A CA 1
ATOM 1037 C C . LEU A 1 131 ? -4.289 -0.972 12.313 1.00 85.50 131 LEU A C 1
ATOM 1039 O O . LEU A 1 131 ? -5.381 -1.546 12.358 1.00 85.50 131 LEU A O 1
ATOM 1043 N N . PRO A 1 132 ? -3.563 -0.787 13.438 1.00 86.88 132 PRO A N 1
ATOM 1044 C CA . PRO A 1 132 ? -4.047 -1.205 14.756 1.00 86.88 132 PRO A CA 1
ATOM 1045 C C . PRO A 1 132 ? -5.370 -0.532 15.147 1.00 86.88 132 PRO A C 1
ATOM 1047 O O . PRO A 1 132 ? -6.326 -1.217 15.516 1.00 86.88 132 PRO A O 1
ATOM 1050 N N . ASP A 1 133 ? -5.464 0.788 14.989 1.00 88.88 133 ASP A N 1
ATOM 1051 C CA . ASP A 1 133 ? -6.682 1.544 15.294 1.00 88.88 133 ASP A CA 1
ATOM 1052 C C . ASP A 1 133 ? -7.806 1.271 14.294 1.00 88.88 133 ASP A C 1
ATOM 1054 O O . ASP A 1 133 ? -8.975 1.229 14.680 1.00 88.88 133 ASP A O 1
ATOM 1058 N N . LEU A 1 134 ? -7.477 1.016 13.023 1.00 88.62 134 LEU A N 1
ATOM 1059 C CA . LEU A 1 134 ? -8.463 0.533 12.059 1.00 88.62 134 LEU A CA 1
ATOM 1060 C C . LEU A 1 134 ? -9.046 -0.819 12.495 1.00 88.62 134 LEU A C 1
ATOM 1062 O O . LEU A 1 134 ? -10.251 -1.024 12.400 1.00 88.62 134 LEU A O 1
ATOM 1066 N N . ASN A 1 135 ? -8.230 -1.751 12.989 1.00 89.00 135 ASN A N 1
ATOM 1067 C CA . ASN A 1 135 ? -8.747 -3.035 13.466 1.00 89.00 135 ASN A CA 1
ATOM 1068 C C . ASN A 1 135 ? -9.652 -2.865 14.691 1.00 89.00 135 ASN A C 1
ATOM 1070 O O . ASN A 1 135 ? -10.692 -3.516 14.757 1.00 89.00 135 ASN A O 1
ATOM 1074 N N . ARG A 1 136 ? -9.307 -1.967 15.622 1.00 89.56 136 ARG A N 1
ATOM 1075 C CA . ARG A 1 136 ? -10.177 -1.601 16.753 1.00 89.56 136 ARG A CA 1
ATOM 1076 C C . ARG A 1 136 ? -11.518 -1.047 16.269 1.00 89.56 136 ARG A C 1
ATOM 1078 O O . ARG A 1 136 ? -12.561 -1.549 16.684 1.00 89.56 136 ARG A O 1
ATOM 1085 N N . TYR A 1 137 ? -11.486 -0.120 15.307 1.00 90.50 137 TYR A N 1
ATOM 1086 C CA . TYR A 1 137 ? -12.685 0.410 14.651 1.00 90.50 137 TYR A CA 1
ATOM 1087 C C . TYR A 1 137 ? -13.558 -0.707 14.060 1.00 90.50 137 TYR A C 1
ATOM 1089 O O . TYR A 1 137 ? -14.749 -0.794 14.347 1.00 90.50 137 TYR A O 1
ATOM 1097 N N . LEU A 1 138 ? -12.958 -1.592 13.256 1.00 87.12 138 LEU A N 1
ATOM 1098 C CA . LEU A 1 138 ? -13.657 -2.695 12.586 1.00 87.12 138 LEU A CA 1
ATOM 1099 C C . LEU A 1 138 ? -14.196 -3.750 13.565 1.00 87.12 138 LEU A C 1
ATOM 1101 O O . LEU A 1 138 ? -15.119 -4.480 13.213 1.00 87.12 138 LEU A O 1
ATOM 1105 N N . ASN A 1 139 ? -13.648 -3.821 14.778 1.00 90.25 139 ASN A N 1
ATOM 1106 C CA . ASN A 1 139 ? -14.124 -4.686 15.858 1.00 90.25 139 ASN A CA 1
ATOM 1107 C C . ASN A 1 139 ? -15.194 -4.010 16.742 1.00 90.25 139 ASN A C 1
ATOM 1109 O O . ASN A 1 139 ? -15.601 -4.584 17.749 1.00 90.25 139 ASN A O 1
ATOM 1113 N N . GLY A 1 140 ? -15.661 -2.811 16.374 1.00 88.50 140 GLY A N 1
ATOM 1114 C CA . GLY A 1 140 ? -16.760 -2.110 17.043 1.00 88.50 140 GLY A CA 1
ATOM 1115 C C . GLY A 1 140 ? -16.334 -1.051 18.061 1.00 88.50 140 GLY A C 1
ATOM 1116 O O . GLY A 1 140 ? -17.197 -0.424 18.674 1.00 88.50 140 GLY A O 1
ATOM 1117 N N . GLU A 1 141 ? -15.036 -0.798 18.237 1.00 92.38 141 GLU A N 1
ATOM 1118 C CA . GLU A 1 141 ? -14.562 0.288 19.093 1.00 92.38 141 GLU A CA 1
ATOM 1119 C C . GLU A 1 141 ? -14.595 1.617 18.328 1.00 92.38 141 GLU A C 1
ATOM 1121 O O . GLU A 1 141 ? -13.663 1.972 17.608 1.00 92.38 141 GLU A O 1
ATOM 1126 N N . ILE A 1 142 ? -15.701 2.352 18.465 1.00 92.19 142 ILE A N 1
ATOM 1127 C CA . ILE A 1 142 ? -15.948 3.585 17.713 1.00 92.19 142 ILE A CA 1
ATOM 1128 C C . ILE A 1 142 ? -15.640 4.819 18.574 1.00 92.19 142 ILE A C 1
ATOM 1130 O O . ILE A 1 142 ? -16.502 5.338 19.280 1.00 92.19 142 ILE A O 1
ATOM 1134 N N . THR A 1 143 ? -14.419 5.334 18.453 1.00 92.44 143 THR A N 1
ATOM 1135 C CA . THR A 1 143 ? -13.915 6.561 19.103 1.00 92.44 143 THR A CA 1
ATOM 1136 C C . THR A 1 143 ? -13.504 7.613 18.057 1.00 92.44 143 THR A C 1
ATOM 1138 O O . THR A 1 143 ? -13.399 7.289 16.868 1.00 92.44 143 THR A O 1
ATOM 1141 N N . PRO A 1 144 ? -13.271 8.887 18.430 1.00 91.94 144 PRO A N 1
ATOM 1142 C CA . PRO A 1 144 ? -12.726 9.884 17.505 1.00 91.94 144 PRO A CA 1
ATOM 1143 C C . PRO A 1 144 ? -11.402 9.447 16.859 1.00 91.94 144 PRO A C 1
ATOM 1145 O O . PRO A 1 144 ? -11.216 9.618 15.656 1.00 91.94 144 PRO A O 1
ATOM 1148 N N . GLU A 1 145 ? -10.513 8.824 17.630 1.00 87.75 145 GLU A N 1
ATOM 1149 C CA . GLU A 1 145 ? -9.189 8.374 17.189 1.00 87.75 145 GLU A CA 1
ATOM 1150 C C . GLU A 1 145 ? -9.310 7.259 16.150 1.00 87.75 145 GLU A C 1
ATOM 1152 O O . GLU A 1 145 ? -8.772 7.363 15.051 1.00 87.75 145 GLU A O 1
ATOM 1157 N N . THR A 1 146 ? -10.097 6.227 16.453 1.00 89.88 146 THR A N 1
ATOM 1158 C CA . THR A 1 146 ? -10.322 5.086 15.554 1.00 89.88 146 THR A CA 1
ATOM 1159 C C . THR A 1 146 ? -11.060 5.496 14.271 1.00 89.88 146 THR A C 1
ATOM 1161 O O . THR A 1 146 ? -10.761 4.973 13.196 1.00 89.88 146 THR A O 1
ATOM 1164 N N . ARG A 1 147 ? -11.953 6.499 14.327 1.00 90.31 147 ARG A N 1
ATOM 1165 C CA . ARG A 1 147 ? -12.575 7.111 13.134 1.00 90.31 147 ARG A CA 1
ATOM 1166 C C . ARG A 1 147 ? -11.565 7.856 12.261 1.00 90.31 147 ARG A C 1
ATOM 1168 O O . ARG A 1 147 ? -11.606 7.715 11.037 1.00 90.31 147 ARG A O 1
ATOM 1175 N N . ILE A 1 148 ? -10.669 8.637 12.868 1.00 91.12 148 ILE A N 1
ATOM 1176 C CA . ILE A 1 148 ? -9.598 9.339 12.147 1.00 91.12 148 ILE A CA 1
ATOM 1177 C C . ILE A 1 148 ? -8.668 8.322 11.484 1.00 91.12 148 ILE A C 1
ATOM 1179 O O . ILE A 1 148 ? -8.401 8.439 10.289 1.00 91.12 148 ILE A O 1
ATOM 1183 N N . SER A 1 149 ? -8.235 7.297 12.221 1.00 90.31 149 SER A N 1
ATOM 1184 C CA . SER A 1 149 ? -7.379 6.229 11.699 1.00 90.31 149 SER A CA 1
ATOM 1185 C C . SER A 1 149 ? -8.048 5.478 10.547 1.00 90.31 149 SER A C 1
ATOM 1187 O O . SER A 1 149 ? -7.407 5.234 9.528 1.00 90.31 149 SER A O 1
ATOM 1189 N N . ARG A 1 150 ? -9.359 5.202 10.629 1.00 91.19 150 ARG A N 1
ATOM 1190 C CA . ARG A 1 150 ? -10.130 4.634 9.511 1.00 91.19 150 ARG A CA 1
ATOM 1191 C C . ARG A 1 150 ? -10.089 5.530 8.271 1.00 91.19 150 ARG A C 1
ATOM 1193 O O . ARG A 1 150 ? -9.772 5.043 7.189 1.00 91.19 150 ARG A O 1
ATOM 1200 N N . SER A 1 151 ? -10.387 6.822 8.421 1.00 91.06 151 SER A N 1
ATOM 1201 C CA . SER A 1 151 ? -10.358 7.785 7.309 1.00 91.06 151 SER A CA 1
ATOM 1202 C C . SER A 1 151 ? -8.974 7.850 6.651 1.00 91.06 151 SER A C 1
ATOM 1204 O O . SER A 1 151 ? -8.848 7.735 5.433 1.00 91.06 151 SER A O 1
ATOM 1206 N N . LYS A 1 152 ? -7.915 7.928 7.464 1.00 92.12 152 LYS A N 1
ATOM 1207 C CA . LYS A 1 152 ? -6.526 7.940 6.991 1.00 92.12 152 LYS A CA 1
ATOM 1208 C C . LYS A 1 152 ? -6.142 6.649 6.268 1.00 92.12 152 LYS A C 1
ATOM 1210 O O . LYS A 1 152 ? -5.617 6.720 5.161 1.00 92.12 152 LYS A O 1
ATOM 1215 N N . CYS A 1 153 ? -6.462 5.481 6.829 1.00 91.25 153 CYS A N 1
ATOM 1216 C CA . CYS A 1 153 ? -6.240 4.192 6.167 1.00 91.25 153 CYS A CA 1
ATOM 1217 C C . CYS A 1 153 ? -6.911 4.125 4.793 1.00 91.25 153 CYS A C 1
ATOM 1219 O O . CYS A 1 153 ? -6.281 3.670 3.844 1.00 91.25 153 CYS A O 1
ATOM 1221 N N . VAL A 1 154 ? -8.160 4.589 4.669 1.00 90.94 154 VAL A N 1
ATOM 1222 C CA . VAL A 1 154 ? -8.864 4.626 3.377 1.00 90.94 154 VAL A CA 1
ATOM 1223 C C . VAL A 1 154 ? -8.120 5.519 2.386 1.00 90.94 154 VAL A C 1
ATOM 1225 O O . VAL A 1 154 ? -7.842 5.088 1.269 1.00 90.94 154 VAL A O 1
ATOM 1228 N N . THR A 1 155 ? -7.741 6.729 2.798 1.00 92.56 155 THR A N 1
ATOM 1229 C CA . THR A 1 155 ? -6.992 7.670 1.954 1.00 92.56 155 THR A CA 1
ATOM 1230 C C . THR A 1 155 ? -5.673 7.074 1.460 1.00 92.56 155 THR A C 1
ATOM 1232 O O . THR A 1 155 ? -5.413 7.073 0.256 1.00 92.56 155 THR A O 1
ATOM 1235 N N . PHE A 1 156 ? -4.856 6.512 2.355 1.00 93.12 156 PHE A N 1
ATOM 1236 C CA . PHE A 1 156 ? -3.556 5.949 1.979 1.00 93.12 156 PHE A CA 1
ATOM 1237 C C . PHE A 1 156 ? -3.688 4.661 1.168 1.00 93.12 156 PHE A C 1
ATOM 1239 O O . PHE A 1 156 ? -2.945 4.470 0.210 1.00 93.12 156 PHE A O 1
ATOM 1246 N N . ALA A 1 157 ? -4.672 3.811 1.469 1.00 92.06 157 ALA A N 1
ATOM 1247 C CA . ALA A 1 157 ? -4.925 2.612 0.680 1.00 92.06 157 ALA A CA 1
ATOM 1248 C C . ALA A 1 157 ? -5.379 2.952 -0.751 1.00 92.06 157 ALA A C 1
ATOM 1250 O O . ALA A 1 157 ? -4.888 2.339 -1.700 1.00 92.06 157 ALA A O 1
ATOM 1251 N N . LYS A 1 158 ? -6.245 3.965 -0.930 1.00 93.19 158 LYS A N 1
ATOM 1252 C CA . LYS A 1 158 ? -6.605 4.492 -2.261 1.00 93.19 158 LYS A CA 1
ATOM 1253 C C . LYS A 1 158 ? -5.372 4.990 -3.014 1.00 93.19 158 LYS A C 1
ATOM 1255 O O . LYS A 1 158 ? -5.207 4.655 -4.184 1.00 93.19 158 LYS A O 1
ATOM 1260 N N . ALA A 1 159 ? -4.516 5.773 -2.354 1.00 93.12 159 ALA A N 1
ATOM 1261 C CA . ALA A 1 159 ? -3.286 6.289 -2.952 1.00 93.12 159 ALA A CA 1
ATOM 1262 C C . ALA A 1 159 ? -2.342 5.153 -3.384 1.00 93.12 159 ALA A C 1
ATOM 1264 O O . ALA A 1 159 ? -1.923 5.118 -4.539 1.00 93.12 159 ALA A O 1
ATOM 1265 N N . SER A 1 160 ? -2.098 4.162 -2.516 1.00 92.38 160 SER A N 1
ATOM 1266 C CA . SER A 1 160 ? -1.287 2.985 -2.855 1.00 92.38 160 SER A CA 1
ATOM 1267 C C . SER A 1 160 ? -1.817 2.237 -4.077 1.00 92.38 160 SER A C 1
ATOM 1269 O O . SER A 1 160 ? -1.031 1.864 -4.941 1.00 92.38 160 SER A O 1
ATOM 1271 N N . LEU A 1 161 ? -3.132 2.006 -4.163 1.00 94.12 161 LEU A N 1
ATOM 1272 C CA . LEU A 1 161 ? -3.714 1.290 -5.300 1.00 94.12 161 LEU A CA 1
ATOM 1273 C C . LEU A 1 161 ? -3.627 2.084 -6.599 1.00 94.12 161 LEU A C 1
ATOM 1275 O O . LEU A 1 161 ? -3.347 1.504 -7.640 1.00 94.12 161 LEU A O 1
ATOM 1279 N N . ARG A 1 162 ? -3.831 3.403 -6.551 1.00 94.06 162 ARG A N 1
ATOM 1280 C CA . ARG A 1 162 ? -3.672 4.270 -7.727 1.00 94.06 162 ARG A CA 1
ATOM 1281 C C . ARG A 1 162 ? -2.254 4.227 -8.269 1.00 94.06 162 ARG A C 1
ATOM 1283 O O . ARG A 1 162 ? -2.083 4.002 -9.462 1.00 94.06 162 ARG A O 1
ATOM 1290 N N . ASN A 1 163 ? -1.267 4.387 -7.395 1.00 90.62 163 ASN A N 1
ATOM 1291 C CA . ASN A 1 163 ? 0.132 4.362 -7.799 1.00 90.62 163 ASN A CA 1
ATOM 1292 C C . ASN A 1 163 ? 0.533 2.975 -8.314 1.00 90.62 163 ASN A C 1
ATOM 1294 O O . ASN A 1 163 ? 1.188 2.871 -9.346 1.00 90.62 163 ASN A O 1
ATOM 1298 N N . PHE A 1 164 ? 0.090 1.904 -7.646 1.00 92.06 164 PHE A N 1
ATOM 1299 C CA . PHE A 1 164 ? 0.305 0.542 -8.131 1.00 92.06 164 PHE A CA 1
ATOM 1300 C C . PHE A 1 164 ? -0.309 0.331 -9.517 1.00 92.06 164 PHE A C 1
ATOM 1302 O O . PHE A 1 164 ? 0.359 -0.217 -10.389 1.00 92.06 164 PHE A O 1
ATOM 1309 N N . ASN A 1 165 ? -1.549 0.783 -9.732 1.00 93.06 165 ASN A N 1
ATOM 1310 C CA . ASN A 1 165 ? -2.214 0.652 -11.023 1.00 93.06 165 ASN A CA 1
ATOM 1311 C C . ASN A 1 165 ? -1.439 1.396 -12.116 1.00 93.06 165 ASN A C 1
ATOM 1313 O O . ASN A 1 165 ? -1.124 0.797 -13.137 1.00 93.06 165 ASN A O 1
ATOM 1317 N N . LEU A 1 166 ? -1.044 2.645 -11.853 1.00 90.00 166 LEU A N 1
ATOM 1318 C CA . LEU A 1 166 ? -0.261 3.456 -12.784 1.00 90.00 166 LEU A CA 1
ATOM 1319 C C . LEU A 1 166 ? 1.070 2.778 -13.150 1.00 90.00 166 LEU A C 1
ATOM 1321 O O . LEU A 1 166 ? 1.419 2.663 -14.323 1.00 90.00 166 LEU A O 1
ATOM 1325 N N . LEU A 1 167 ? 1.810 2.285 -12.152 1.00 88.06 167 LEU A N 1
ATOM 1326 C CA . LEU A 1 167 ? 3.070 1.570 -12.371 1.00 88.06 167 LEU A CA 1
ATOM 1327 C C . LEU A 1 167 ? 2.864 0.252 -13.138 1.00 88.06 167 LEU A C 1
ATOM 1329 O O . LEU A 1 167 ? 3.714 -0.136 -13.940 1.00 88.06 167 LEU A O 1
ATOM 1333 N N . ALA A 1 168 ? 1.752 -0.446 -12.894 1.00 89.44 168 ALA A N 1
ATOM 1334 C CA . ALA A 1 168 ? 1.424 -1.699 -13.563 1.00 89.44 168 ALA A CA 1
ATOM 1335 C C . ALA A 1 168 ? 1.011 -1.492 -15.028 1.00 89.44 168 ALA A C 1
ATOM 1337 O O . ALA A 1 168 ? 1.389 -2.295 -15.878 1.00 89.44 168 ALA A O 1
ATOM 1338 N N . GLU A 1 169 ? 0.271 -0.426 -15.334 1.00 87.19 169 GLU A N 1
ATOM 1339 C CA . GLU A 1 169 ? -0.106 -0.045 -16.701 1.00 87.19 169 GLU A CA 1
ATOM 1340 C C . GLU A 1 169 ? 1.114 0.390 -17.516 1.00 87.19 169 GLU A C 1
ATOM 1342 O O . GLU A 1 169 ? 1.264 0.011 -18.675 1.00 87.19 169 GLU A O 1
ATOM 1347 N N . ASN A 1 170 ? 2.051 1.088 -16.874 1.00 77.44 170 ASN A N 1
ATOM 1348 C CA . ASN A 1 170 ? 3.308 1.515 -17.483 1.00 77.44 170 ASN A CA 1
ATOM 1349 C C . ASN A 1 170 ? 4.362 0.388 -17.580 1.00 77.44 170 ASN A C 1
ATOM 1351 O O . ASN A 1 170 ? 5.520 0.651 -17.914 1.00 77.44 170 ASN A O 1
ATOM 1355 N N . MET A 1 171 ? 3.997 -0.882 -17.336 1.00 63.41 171 MET A N 1
ATOM 1356 C CA . MET A 1 171 ? 4.913 -2.035 -17.434 1.00 63.41 171 MET A CA 1
ATOM 1357 C C . MET A 1 171 ? 5.473 -2.307 -18.840 1.00 63.41 171 MET A C 1
ATOM 1359 O O . MET A 1 171 ? 6.301 -3.212 -18.993 1.00 63.41 171 MET A O 1
ATOM 1363 N N . GLU A 1 172 ? 5.086 -1.540 -19.862 1.00 50.12 172 GLU A N 1
ATOM 1364 C CA . GLU A 1 172 ? 5.782 -1.538 -21.156 1.00 50.12 172 GLU A CA 1
ATOM 1365 C C . GLU A 1 172 ? 7.295 -1.295 -20.980 1.00 50.12 172 GLU A C 1
ATOM 1367 O O . GLU A 1 172 ? 8.118 -1.898 -21.678 1.00 50.12 172 GLU A O 1
ATOM 1372 N N . PHE A 1 173 ? 7.682 -0.539 -19.947 1.00 53.88 173 PHE A N 1
ATOM 1373 C CA . PHE A 1 173 ? 9.055 -0.451 -19.464 1.00 53.88 173 PHE A CA 1
ATOM 1374 C C . PHE A 1 173 ? 9.333 -1.609 -18.494 1.00 53.88 173 PHE A C 1
ATOM 1376 O O . PHE A 1 173 ? 9.107 -1.510 -17.288 1.00 53.88 173 PHE A O 1
ATOM 1383 N N . LYS A 1 174 ? 9.845 -2.734 -19.017 1.00 62.84 174 LYS A N 1
ATOM 1384 C CA . LYS A 1 174 ? 10.200 -3.966 -18.264 1.00 62.84 174 LYS A CA 1
ATOM 1385 C C . LYS A 1 174 ? 10.983 -3.734 -16.952 1.00 62.84 174 LYS A C 1
ATOM 1387 O O . LYS A 1 174 ? 11.022 -4.628 -16.108 1.00 62.84 174 LYS A O 1
ATOM 1392 N N . SER A 1 175 ? 11.575 -2.554 -16.785 1.00 69.25 175 SER A N 1
ATOM 1393 C CA . SER A 1 175 ? 12.359 -2.050 -15.655 1.00 69.25 175 SER A CA 1
ATOM 1394 C C . SER A 1 175 ? 11.724 -2.238 -14.270 1.00 69.25 175 SER A C 1
ATOM 1396 O O . SER A 1 175 ? 12.461 -2.410 -13.303 1.00 69.25 175 SER A O 1
ATOM 1398 N N . TYR A 1 176 ? 10.388 -2.248 -14.152 1.00 78.00 176 TYR A N 1
ATOM 1399 C CA . TYR A 1 176 ? 9.685 -2.351 -12.855 1.00 78.00 176 TYR A CA 1
ATOM 1400 C C . TYR A 1 176 ? 8.887 -3.643 -12.669 1.00 78.00 176 TYR A C 1
ATOM 1402 O O . TYR A 1 176 ? 8.175 -3.809 -11.677 1.00 78.00 176 TYR A O 1
ATOM 1410 N N . ALA A 1 177 ? 9.010 -4.598 -13.595 1.00 82.81 177 ALA A N 1
ATOM 1411 C CA . ALA A 1 177 ? 8.253 -5.845 -13.529 1.00 82.81 177 ALA A CA 1
ATOM 1412 C C . ALA A 1 177 ? 8.544 -6.648 -12.248 1.00 82.81 177 ALA A C 1
ATOM 1414 O O . ALA A 1 177 ? 7.656 -7.332 -11.739 1.00 82.81 177 ALA A O 1
ATOM 1415 N N . TRP A 1 178 ? 9.766 -6.554 -11.715 1.00 84.31 178 TRP A N 1
ATOM 1416 C CA . TRP A 1 178 ? 10.155 -7.167 -10.442 1.00 84.31 178 TRP A CA 1
ATOM 1417 C C . TRP A 1 178 ? 9.323 -6.611 -9.274 1.00 84.31 178 TRP A C 1
ATOM 1419 O O . TRP A 1 178 ? 8.828 -7.380 -8.451 1.00 84.31 178 TRP A O 1
ATOM 1429 N N . TYR A 1 179 ? 9.107 -5.292 -9.242 1.00 87.69 179 TYR A N 1
ATOM 1430 C CA . TYR A 1 179 ? 8.360 -4.607 -8.193 1.00 87.69 179 TYR A CA 1
ATOM 1431 C C . TYR A 1 179 ? 6.890 -4.991 -8.272 1.00 87.69 179 TYR A C 1
ATOM 1433 O O . TYR A 1 179 ? 6.313 -5.463 -7.292 1.00 87.69 179 TYR A O 1
ATOM 1441 N N . ILE A 1 180 ? 6.313 -4.859 -9.469 1.00 90.25 180 ILE A N 1
ATOM 1442 C CA . ILE A 1 180 ? 4.904 -5.151 -9.715 1.00 90.25 180 ILE A CA 1
ATOM 1443 C C . ILE A 1 180 ? 4.583 -6.609 -9.401 1.00 90.25 180 ILE A C 1
ATOM 1445 O O . ILE A 1 180 ? 3.580 -6.871 -8.751 1.00 90.25 180 ILE A O 1
ATOM 1449 N N . ARG A 1 181 ? 5.436 -7.568 -9.775 1.00 88.31 181 ARG A N 1
ATOM 1450 C CA . ARG A 1 181 ? 5.205 -8.994 -9.475 1.00 88.31 181 ARG A CA 1
ATOM 1451 C C . ARG A 1 181 ? 5.529 -9.367 -8.025 1.00 88.31 181 ARG A C 1
ATOM 1453 O O . ARG A 1 181 ? 4.987 -10.345 -7.513 1.00 88.31 181 ARG A O 1
ATOM 1460 N N . GLY A 1 182 ? 6.396 -8.606 -7.366 1.00 88.94 182 GLY A N 1
ATOM 1461 C CA . GLY A 1 182 ? 6.826 -8.827 -5.991 1.00 88.94 182 GLY A CA 1
ATOM 1462 C C . GLY A 1 182 ? 6.119 -7.910 -4.997 1.00 88.94 182 GLY A C 1
ATOM 1463 O O . GLY A 1 182 ? 4.907 -7.998 -4.778 1.00 88.94 182 GLY A O 1
ATOM 1464 N N . VAL A 1 183 ? 6.911 -7.051 -4.354 1.00 88.69 183 VAL A N 1
ATOM 1465 C CA . VAL A 1 183 ? 6.493 -6.243 -3.203 1.00 88.69 183 VAL A CA 1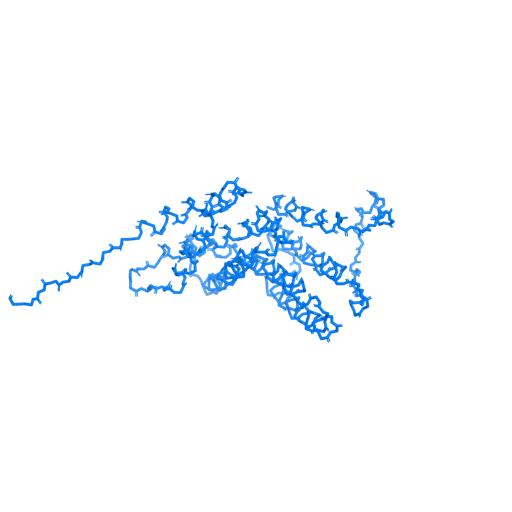
ATOM 1466 C C . VAL A 1 183 ? 5.365 -5.251 -3.522 1.00 88.69 183 VAL A C 1
ATOM 1468 O O . VAL A 1 183 ? 4.505 -5.023 -2.675 1.00 88.69 183 VAL A O 1
ATOM 1471 N N . GLY A 1 184 ? 5.298 -4.725 -4.748 1.00 91.50 184 GLY A N 1
ATOM 1472 C CA . GLY A 1 184 ? 4.229 -3.824 -5.178 1.00 91.50 184 GLY A CA 1
ATOM 1473 C C . GLY A 1 184 ? 2.861 -4.497 -5.136 1.00 91.50 184 GLY A C 1
ATOM 1474 O O . GLY A 1 184 ? 1.925 -3.955 -4.548 1.00 91.50 184 GLY A O 1
ATOM 1475 N N . SER A 1 185 ? 2.758 -5.726 -5.654 1.00 93.06 185 SER A N 1
ATOM 1476 C CA . SER A 1 185 ? 1.517 -6.508 -5.554 1.00 93.06 185 SER A CA 1
ATOM 1477 C C . SER A 1 185 ? 1.165 -6.870 -4.116 1.00 93.06 185 SER A C 1
ATOM 1479 O O . SER A 1 185 ? -0.013 -6.895 -3.773 1.00 93.06 185 SER A O 1
ATOM 1481 N N . TYR A 1 186 ? 2.156 -7.106 -3.252 1.00 93.06 186 TYR A N 1
ATOM 1482 C CA . TYR A 1 186 ? 1.899 -7.296 -1.824 1.00 93.06 186 TYR A CA 1
ATOM 1483 C C . TYR A 1 186 ? 1.299 -6.033 -1.186 1.00 93.06 186 TYR A C 1
ATOM 1485 O O . TYR A 1 186 ? 0.275 -6.121 -0.508 1.00 93.06 186 TYR A O 1
ATOM 1493 N N . TYR A 1 187 ? 1.876 -4.850 -1.423 1.00 92.69 187 TYR A N 1
ATOM 1494 C CA . TYR A 1 187 ? 1.330 -3.587 -0.909 1.00 92.69 187 TYR A CA 1
ATOM 1495 C C . TYR A 1 187 ? -0.086 -3.337 -1.421 1.00 92.69 187 TYR A C 1
ATOM 1497 O O . TYR A 1 187 ? -0.979 -3.018 -0.631 1.00 92.69 187 TYR A O 1
ATOM 1505 N N . ALA A 1 188 ? -0.311 -3.561 -2.714 1.00 94.50 188 ALA A N 1
ATOM 1506 C CA . ALA A 1 188 ? -1.623 -3.431 -3.320 1.00 94.50 188 ALA A CA 1
ATOM 1507 C C . ALA A 1 188 ? -2.638 -4.411 -2.708 1.00 94.50 188 ALA A C 1
ATOM 1509 O O . ALA A 1 188 ? -3.737 -3.996 -2.350 1.00 94.50 188 ALA A O 1
ATOM 1510 N N . GLU A 1 189 ? -2.277 -5.684 -2.503 1.00 94.25 189 GLU A N 1
ATOM 1511 C CA . GLU A 1 189 ? -3.157 -6.681 -1.874 1.00 94.25 189 GLU A CA 1
ATOM 1512 C C . GLU A 1 189 ? -3.595 -6.223 -0.473 1.00 94.25 189 GLU A C 1
ATOM 1514 O O . GLU A 1 189 ? -4.777 -6.277 -0.122 1.00 94.25 189 GLU A O 1
ATOM 1519 N N . ARG A 1 190 ? -2.653 -5.724 0.339 1.00 91.56 190 ARG A N 1
ATOM 1520 C CA . ARG A 1 190 ? -2.944 -5.237 1.696 1.00 91.56 190 ARG A CA 1
ATOM 1521 C C . ARG A 1 190 ? -3.858 -4.013 1.679 1.00 91.56 190 ARG A C 1
ATOM 1523 O O . ARG A 1 190 ? -4.771 -3.937 2.503 1.00 91.56 190 ARG A O 1
ATOM 1530 N N . SER A 1 191 ? -3.646 -3.085 0.751 1.00 93.31 191 SER A N 1
ATOM 1531 C CA . SER A 1 191 ? -4.486 -1.894 0.588 1.00 93.31 191 SER A CA 1
ATOM 1532 C C . SER A 1 191 ? -5.892 -2.241 0.088 1.00 93.31 191 SER A C 1
ATOM 1534 O O . SER A 1 191 ? -6.876 -1.753 0.645 1.00 93.31 191 SER A O 1
ATOM 1536 N N . ALA A 1 192 ? -6.010 -3.161 -0.872 1.00 93.69 192 ALA A N 1
ATOM 1537 C CA . ALA A 1 192 ? -7.288 -3.694 -1.341 1.00 93.69 192 ALA A CA 1
ATOM 1538 C C . ALA A 1 192 ? -8.077 -4.370 -0.206 1.00 93.69 192 ALA A C 1
ATOM 1540 O O . ALA A 1 192 ? -9.261 -4.085 -0.014 1.00 93.69 192 ALA A O 1
ATOM 1541 N N . TYR A 1 193 ? -7.412 -5.194 0.612 1.00 90.44 193 TYR A N 1
ATOM 1542 C CA . TYR A 1 193 ? -8.016 -5.810 1.798 1.00 90.44 193 TYR A CA 1
ATOM 1543 C C . TYR A 1 193 ? -8.574 -4.758 2.772 1.00 90.44 193 TYR A C 1
ATOM 1545 O O . TYR A 1 193 ? -9.703 -4.883 3.250 1.00 90.44 193 TYR A O 1
ATOM 1553 N N . ALA A 1 194 ? -7.804 -3.706 3.064 1.00 88.88 194 ALA A N 1
ATOM 1554 C CA . ALA A 1 194 ? -8.220 -2.659 3.993 1.00 88.88 194 ALA A CA 1
ATOM 1555 C C . ALA A 1 194 ? -9.427 -1.861 3.485 1.00 88.88 194 ALA A C 1
ATOM 1557 O O . ALA A 1 194 ? -10.379 -1.658 4.243 1.00 88.88 194 ALA A O 1
ATOM 1558 N N . LEU A 1 195 ? -9.425 -1.459 2.208 1.00 90.25 195 LEU A N 1
ATOM 1559 C CA . LEU A 1 195 ? -10.554 -0.748 1.602 1.00 90.25 195 LEU A CA 1
ATOM 1560 C C . LEU A 1 195 ? -11.819 -1.589 1.631 1.00 90.25 195 LEU A C 1
ATOM 1562 O O . LEU A 1 195 ? -12.867 -1.110 2.056 1.00 90.25 195 LEU A O 1
ATOM 1566 N N . THR A 1 196 ? -11.716 -2.860 1.258 1.00 88.81 196 THR A N 1
ATOM 1567 C CA . THR A 1 196 ? -12.904 -3.703 1.153 1.00 88.81 196 THR A CA 1
ATOM 1568 C C . THR A 1 196 ? -13.521 -3.995 2.523 1.00 88.81 196 THR A C 1
ATOM 1570 O O . THR A 1 196 ? -14.741 -3.949 2.679 1.00 88.81 196 THR A O 1
ATOM 1573 N N . ARG A 1 197 ? -12.699 -4.148 3.572 1.00 86.25 197 ARG A N 1
ATOM 1574 C CA . ARG A 1 197 ? -13.200 -4.209 4.957 1.00 86.25 197 ARG A CA 1
ATOM 1575 C C . ARG A 1 197 ? -13.828 -2.903 5.434 1.00 86.25 197 ARG A C 1
ATOM 1577 O O . ARG A 1 197 ? -14.801 -2.946 6.179 1.00 86.25 197 ARG A O 1
ATOM 1584 N N . CYS A 1 198 ? -13.287 -1.756 5.025 1.00 84.25 198 CYS A N 1
ATOM 1585 C CA . CYS A 1 198 ? -13.882 -0.459 5.347 1.00 84.25 198 CYS A CA 1
ATOM 1586 C C . CYS A 1 198 ? -15.216 -0.232 4.624 1.00 84.25 198 CYS A C 1
ATOM 1588 O O . CYS A 1 198 ? -16.065 0.474 5.173 1.00 84.25 198 CYS A O 1
ATOM 1590 N N . LEU A 1 199 ? -15.383 -0.822 3.433 1.00 79.25 199 LEU A N 1
ATOM 1591 C CA . LEU A 1 199 ? -16.596 -0.757 2.618 1.00 79.25 199 LEU A CA 1
ATOM 1592 C C . LEU A 1 199 ? -17.717 -1.672 3.118 1.00 79.25 199 LEU A C 1
ATOM 1594 O O . LEU A 1 199 ? -18.872 -1.261 3.114 1.00 79.25 199 LEU A O 1
ATOM 1598 N N . ALA A 1 200 ? -17.384 -2.869 3.608 1.00 72.25 200 ALA A N 1
ATOM 1599 C CA . ALA A 1 200 ? -18.357 -3.840 4.121 1.00 72.25 200 ALA A CA 1
ATOM 1600 C C . ALA A 1 200 ? -19.208 -3.324 5.306 1.00 72.25 200 ALA A C 1
ATOM 1602 O O . ALA A 1 200 ? -20.202 -3.947 5.666 1.00 72.25 200 ALA A O 1
ATOM 1603 N N . GLY A 1 201 ? -18.822 -2.199 5.920 1.00 58.78 201 GLY A N 1
ATOM 1604 C CA . GLY A 1 201 ? -19.570 -1.536 6.990 1.00 58.78 201 GLY A CA 1
ATOM 1605 C C . GLY A 1 201 ? -20.543 -0.436 6.541 1.00 58.78 201 GLY A C 1
ATOM 1606 O O . GLY A 1 201 ? -21.210 0.134 7.402 1.00 58.78 201 GLY A O 1
ATOM 1607 N N . PHE A 1 202 ? -20.622 -0.096 5.248 1.00 56.00 202 PHE A N 1
ATOM 1608 C CA . PHE A 1 202 ? -21.550 0.927 4.745 1.00 56.00 202 PHE A CA 1
ATOM 1609 C C . PHE A 1 202 ? -22.859 0.314 4.229 1.00 56.00 202 PHE A C 1
ATOM 1611 O O . PHE A 1 202 ? -22.861 -0.726 3.575 1.00 56.00 202 PHE A O 1
ATOM 1618 N N . GLN A 1 203 ? -23.981 0.986 4.504 1.00 50.19 203 GLN A N 1
ATOM 1619 C CA . GLN A 1 203 ? -25.272 0.685 3.879 1.00 50.19 203 GLN A CA 1
ATOM 1620 C C . GLN A 1 203 ? -25.278 1.161 2.416 1.00 50.19 203 GLN A C 1
ATOM 1622 O O . GLN A 1 203 ? -24.620 2.145 2.082 1.00 50.19 203 GLN A O 1
ATOM 1627 N N . GLU A 1 204 ? -26.055 0.479 1.568 1.00 46.97 204 GLU A N 1
ATOM 1628 C CA . GLU A 1 204 ? -26.156 0.594 0.096 1.00 46.97 204 GLU A CA 1
ATOM 1629 C C . GLU A 1 204 ? -26.264 2.013 -0.506 1.00 46.97 204 GLU A C 1
ATOM 1631 O O . GLU A 1 204 ? -26.122 2.146 -1.719 1.00 46.97 204 GLU A O 1
ATOM 1636 N N . GLY A 1 205 ? -26.495 3.059 0.294 1.00 46.78 205 GLY A N 1
ATOM 1637 C CA . GLY A 1 205 ? -26.661 4.448 -0.149 1.00 46.78 205 GLY A CA 1
ATOM 1638 C C . GLY A 1 205 ? -25.409 5.335 -0.103 1.00 46.78 205 GLY A C 1
ATOM 1639 O O . GLY A 1 205 ? -25.423 6.387 -0.732 1.00 46.78 205 GLY A O 1
ATOM 1640 N N . ASP A 1 206 ? -24.332 4.933 0.583 1.00 52.56 206 ASP A N 1
ATOM 1641 C CA . ASP A 1 206 ? -23.091 5.729 0.723 1.00 52.56 206 ASP A CA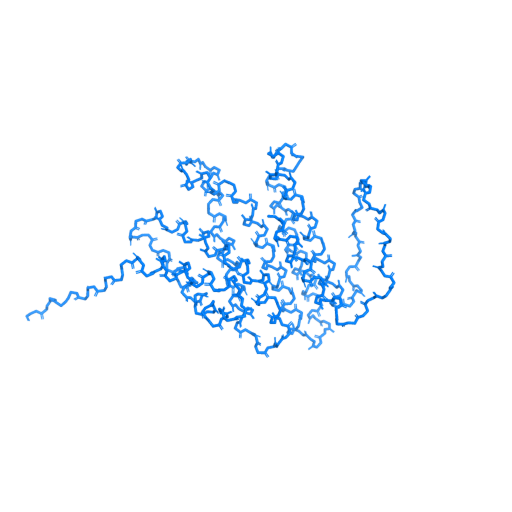 1
ATOM 1642 C C . ASP A 1 206 ? -21.984 5.188 -0.202 1.00 52.56 206 ASP A C 1
ATOM 1644 O O . ASP A 1 206 ? -20.862 4.880 0.206 1.00 52.56 206 ASP A O 1
ATOM 1648 N N . GLN A 1 207 ? -22.356 4.937 -1.462 1.00 56.91 207 GLN A N 1
ATOM 1649 C CA . GLN A 1 207 ? -21.511 4.240 -2.427 1.00 56.91 207 GLN A CA 1
ATOM 1650 C C . GLN A 1 207 ? -20.321 5.117 -2.816 1.00 56.91 207 GLN A C 1
ATOM 1652 O O . GLN A 1 207 ? -20.427 5.991 -3.674 1.00 56.91 207 GLN A O 1
ATOM 1657 N N . ASP A 1 208 ? -19.172 4.855 -2.197 1.00 77.56 208 ASP A N 1
ATOM 1658 C CA . ASP A 1 208 ? -17.881 5.410 -2.594 1.00 77.56 208 ASP A CA 1
ATOM 1659 C C . ASP A 1 208 ? -17.482 4.847 -3.972 1.00 77.56 208 ASP A C 1
ATOM 1661 O O . ASP A 1 208 ? -16.726 3.877 -4.101 1.00 77.56 208 ASP A O 1
ATOM 1665 N N . GLU A 1 209 ? -18.077 5.435 -5.013 1.00 84.00 209 GLU A N 1
ATOM 1666 C CA . GLU A 1 209 ? -17.905 5.066 -6.419 1.00 84.00 209 GLU A CA 1
ATOM 1667 C C . GLU A 1 209 ? -16.440 5.124 -6.836 1.00 84.00 209 GLU A C 1
ATOM 1669 O O . GLU A 1 209 ? -15.956 4.264 -7.570 1.00 84.00 209 GLU A O 1
ATOM 1674 N N . GLU A 1 210 ? -15.707 6.090 -6.290 1.00 88.50 210 GLU A N 1
ATOM 1675 C CA . GLU A 1 210 ? -14.272 6.218 -6.481 1.00 88.50 210 GLU A CA 1
ATOM 1676 C C . GLU A 1 210 ? -13.535 4.977 -5.954 1.00 88.50 210 GLU A C 1
ATOM 1678 O O . GLU A 1 210 ? -12.731 4.394 -6.687 1.00 88.50 210 GLU A O 1
ATOM 1683 N N . THR A 1 211 ? -13.827 4.518 -4.728 1.00 88.88 211 THR A N 1
ATOM 1684 C CA . THR A 1 211 ? -13.234 3.272 -4.210 1.00 88.88 211 THR A CA 1
ATOM 1685 C C . THR A 1 211 ? -13.581 2.085 -5.100 1.00 88.88 211 THR A C 1
ATOM 1687 O O . THR A 1 211 ? -12.692 1.303 -5.438 1.00 88.88 211 THR A O 1
ATOM 1690 N N . ARG A 1 212 ? -14.846 1.936 -5.513 1.00 87.44 212 ARG A N 1
ATOM 1691 C CA . ARG A 1 212 ? -15.255 0.813 -6.374 1.00 87.44 212 ARG A CA 1
ATOM 1692 C C . ARG A 1 212 ? -14.527 0.820 -7.708 1.00 87.44 212 ARG A C 1
ATOM 1694 O O . ARG A 1 212 ? -14.066 -0.232 -8.146 1.00 87.44 212 ARG A O 1
ATOM 1701 N N . HIS A 1 213 ? -14.388 1.988 -8.326 1.00 91.00 213 HIS A N 1
ATOM 1702 C CA . HIS A 1 213 ? -13.650 2.145 -9.569 1.00 91.00 213 HIS A CA 1
ATOM 1703 C C . HIS A 1 213 ? -12.183 1.724 -9.404 1.00 91.00 213 HIS A C 1
ATOM 1705 O O . HIS A 1 213 ? -11.677 0.937 -10.203 1.00 91.00 213 HIS A O 1
ATOM 1711 N N . ILE A 1 214 ? -11.515 2.182 -8.337 1.00 93.75 214 ILE A N 1
ATOM 1712 C CA . ILE A 1 214 ? -10.129 1.795 -8.032 1.00 93.75 214 ILE A CA 1
ATOM 1713 C C . ILE A 1 214 ? -10.020 0.278 -7.844 1.00 93.75 214 ILE A C 1
ATOM 1715 O O . ILE A 1 214 ? -9.178 -0.347 -8.482 1.00 93.75 214 ILE A O 1
ATOM 1719 N N . LEU A 1 215 ? -10.882 -0.324 -7.017 1.00 93.69 215 LEU A N 1
ATOM 1720 C CA . LEU A 1 215 ? -10.852 -1.762 -6.731 1.00 93.69 215 LEU A CA 1
ATOM 1721 C C . LEU A 1 215 ? -11.132 -2.604 -7.980 1.00 93.69 215 LEU A C 1
ATOM 1723 O O . LEU A 1 215 ? -10.429 -3.581 -8.227 1.00 93.69 215 LEU A O 1
ATOM 1727 N N . LYS A 1 216 ? -12.112 -2.211 -8.800 1.00 93.50 216 LYS A N 1
ATOM 1728 C CA . LYS A 1 216 ? -12.424 -2.887 -10.065 1.00 93.50 216 LYS A CA 1
ATOM 1729 C C . LYS A 1 216 ? -11.248 -2.823 -11.036 1.00 93.50 216 LYS A C 1
ATOM 1731 O O . LYS A 1 216 ? -10.944 -3.815 -11.693 1.00 93.50 216 LYS A O 1
ATOM 1736 N N . HIS A 1 217 ? -10.583 -1.674 -11.114 1.00 95.38 217 HIS A N 1
ATOM 1737 C CA . HIS A 1 217 ? -9.410 -1.524 -11.960 1.00 95.38 217 HIS A CA 1
ATOM 1738 C C . HIS A 1 217 ? -8.246 -2.397 -11.463 1.00 95.38 217 HIS A C 1
ATOM 1740 O O . HIS A 1 217 ? -7.693 -3.191 -12.226 1.00 95.38 217 HIS A O 1
ATOM 1746 N N . THR A 1 218 ? -7.946 -2.344 -10.162 1.00 96.25 218 THR A N 1
ATOM 1747 C CA . THR A 1 218 ? -6.910 -3.176 -9.536 1.00 96.25 218 THR A CA 1
ATOM 1748 C C . THR A 1 218 ? -7.199 -4.671 -9.697 1.00 96.25 218 THR A C 1
ATOM 1750 O O . THR A 1 218 ? -6.268 -5.436 -9.932 1.00 96.25 218 THR A O 1
ATOM 1753 N N . LEU A 1 219 ? -8.464 -5.106 -9.641 1.00 96.19 219 LEU A N 1
ATOM 1754 C CA . LEU A 1 219 ? -8.844 -6.496 -9.918 1.00 96.19 219 LEU A CA 1
ATOM 1755 C C . LEU A 1 219 ? -8.419 -6.937 -11.328 1.00 96.19 219 LEU A C 1
ATOM 1757 O O . LEU A 1 219 ? -7.889 -8.038 -11.486 1.00 96.19 219 LEU A O 1
ATOM 1761 N N . GLY A 1 220 ? -8.601 -6.087 -12.342 1.00 94.94 220 GLY A N 1
ATOM 1762 C CA . GLY A 1 220 ? -8.145 -6.377 -13.706 1.00 94.94 220 GLY A CA 1
ATOM 1763 C C . GLY A 1 220 ? -6.634 -6.623 -13.767 1.00 94.94 220 GLY A C 1
ATOM 1764 O O . GLY A 1 220 ? -6.185 -7.623 -14.330 1.00 94.94 220 GLY A O 1
ATOM 1765 N N . ILE A 1 221 ? -5.858 -5.766 -13.101 1.00 94.69 221 ILE A N 1
ATOM 1766 C CA . ILE A 1 221 ? -4.396 -5.887 -13.014 1.00 94.69 221 ILE A CA 1
ATOM 1767 C C . ILE A 1 221 ? -3.983 -7.140 -12.233 1.00 94.69 221 ILE A C 1
ATOM 1769 O O . ILE A 1 221 ? -3.116 -7.890 -12.678 1.00 94.69 221 ILE A O 1
ATOM 1773 N N . PHE A 1 222 ? -4.619 -7.416 -11.093 1.00 95.81 222 PHE A N 1
ATOM 1774 C CA . PHE A 1 222 ? -4.346 -8.618 -10.309 1.00 95.81 222 PHE A CA 1
ATOM 1775 C C . PHE A 1 222 ? -4.636 -9.900 -11.081 1.00 95.81 222 PHE A C 1
ATOM 1777 O O . PHE A 1 222 ? -3.837 -10.834 -11.037 1.00 95.81 222 PHE A O 1
ATOM 1784 N N . SER A 1 223 ? -5.735 -9.929 -11.829 1.00 95.19 223 SER A N 1
ATOM 1785 C CA . SER A 1 223 ? -6.091 -11.070 -12.672 1.00 95.19 223 SER A CA 1
ATOM 1786 C C . SER A 1 223 ? -5.021 -11.309 -13.738 1.00 95.19 223 SER A C 1
ATOM 1788 O O . SER A 1 223 ? -4.551 -12.436 -13.898 1.00 95.19 223 SER A O 1
ATOM 1790 N N . ALA A 1 224 ? -4.561 -10.238 -14.394 1.00 93.25 224 ALA A N 1
ATOM 1791 C CA . ALA A 1 224 ? -3.513 -10.292 -15.413 1.00 93.25 224 ALA A CA 1
ATOM 1792 C C . ALA A 1 224 ? -2.131 -10.710 -14.874 1.00 93.25 224 ALA A C 1
ATOM 1794 O O . ALA A 1 224 ? -1.303 -11.198 -15.639 1.00 93.25 224 ALA A O 1
ATOM 1795 N N . LEU A 1 225 ? -1.872 -10.518 -13.576 1.00 91.00 225 LEU A N 1
ATOM 1796 C CA . LEU A 1 225 ? -0.600 -10.845 -12.917 1.00 91.00 225 LEU A CA 1
ATOM 1797 C C . LEU A 1 225 ? -0.650 -12.115 -12.058 1.00 91.00 225 LEU A C 1
ATOM 1799 O O . LEU A 1 225 ? 0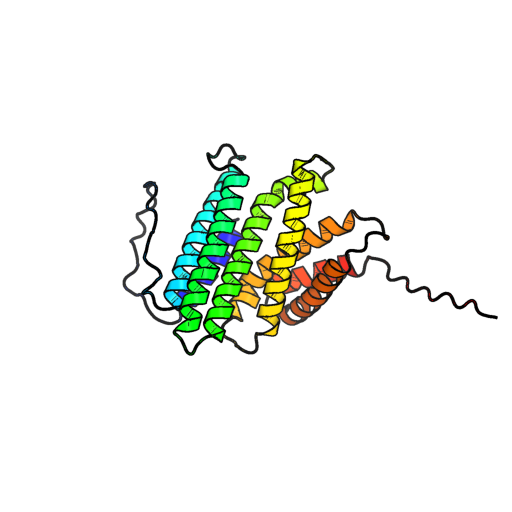.358 -12.484 -11.450 1.00 91.00 225 LEU A O 1
ATOM 1803 N N . SER A 1 226 ? -1.807 -12.772 -11.974 1.00 92.06 226 SER A N 1
ATOM 1804 C CA . SER A 1 226 ? -2.064 -13.889 -11.057 1.00 92.06 226 SER A CA 1
ATOM 1805 C C . SER A 1 226 ? -1.144 -15.098 -11.275 1.00 92.06 226 SER A C 1
ATOM 1807 O O . SER A 1 226 ? -0.797 -15.786 -10.317 1.00 92.06 226 SER A O 1
ATOM 1809 N N . ASP A 1 227 ? -0.676 -15.320 -12.505 1.00 91.56 227 ASP A N 1
ATOM 1810 C CA . ASP A 1 227 ? 0.281 -16.372 -12.870 1.00 91.56 227 ASP A CA 1
ATOM 1811 C C . ASP A 1 227 ? 1.713 -16.086 -12.379 1.00 91.56 227 ASP A C 1
ATOM 1813 O O . ASP A 1 227 ? 2.534 -16.995 -12.261 1.00 91.56 227 ASP A O 1
ATOM 1817 N N . ARG A 1 228 ? 2.025 -14.816 -12.098 1.00 88.62 228 ARG A N 1
ATOM 1818 C CA . ARG A 1 228 ? 3.383 -14.315 -11.823 1.00 88.62 228 ARG A CA 1
ATOM 1819 C C . ARG A 1 228 ? 3.552 -13.717 -10.436 1.00 88.62 228 ARG A C 1
ATOM 1821 O O . ARG A 1 228 ? 4.681 -13.425 -10.046 1.00 88.62 228 ARG A O 1
ATOM 1828 N N . SER A 1 229 ? 2.462 -13.518 -9.704 1.00 90.31 229 SER A N 1
ATOM 1829 C CA . SER A 1 229 ? 2.480 -12.998 -8.344 1.00 90.31 229 SER A CA 1
ATOM 1830 C C . SER A 1 229 ? 1.431 -13.685 -7.483 1.00 90.31 229 SER A C 1
ATOM 1832 O O . SER A 1 229 ? 0.227 -13.550 -7.700 1.00 90.31 229 SER A O 1
ATOM 1834 N N . ILE A 1 230 ? 1.893 -14.358 -6.429 1.00 91.56 230 ILE A N 1
ATOM 1835 C CA . ILE A 1 230 ? 1.011 -14.954 -5.419 1.00 91.56 230 ILE A CA 1
ATOM 1836 C C . ILE A 1 230 ? 0.130 -13.900 -4.731 1.00 91.56 230 ILE A C 1
ATOM 1838 O O . ILE A 1 230 ? -0.998 -14.197 -4.336 1.00 91.56 230 ILE A O 1
ATOM 1842 N N . PHE A 1 231 ? 0.627 -12.667 -4.602 1.00 93.88 231 PHE A N 1
ATOM 1843 C CA . PHE A 1 231 ? -0.116 -11.562 -4.004 1.00 93.88 231 PHE A CA 1
ATOM 1844 C C . PHE A 1 231 ? -1.214 -11.068 -4.943 1.00 93.88 231 PHE A C 1
ATOM 1846 O O . PHE A 1 231 ? -2.340 -10.874 -4.496 1.00 93.88 231 PHE A O 1
ATOM 1853 N N . SER A 1 232 ? -0.934 -10.962 -6.248 1.00 94.31 232 SER A N 1
ATOM 1854 C CA . SER A 1 232 ? -1.971 -10.668 -7.243 1.00 94.31 232 SER A CA 1
ATOM 1855 C C . SER A 1 232 ? -3.030 -11.767 -7.301 1.00 94.31 232 SER A C 1
ATOM 1857 O O . SER A 1 232 ? -4.213 -11.454 -7.291 1.00 94.31 232 SER A O 1
ATOM 1859 N N . ALA A 1 233 ? -2.643 -13.047 -7.277 1.00 94.25 233 ALA A N 1
ATOM 1860 C CA . ALA A 1 233 ? -3.603 -14.155 -7.261 1.00 94.25 233 ALA A CA 1
ATOM 1861 C C . ALA A 1 233 ? -4.545 -14.090 -6.044 1.00 94.25 233 ALA A C 1
ATOM 1863 O O . ALA A 1 233 ? -5.763 -14.205 -6.176 1.00 94.25 233 ALA A O 1
ATOM 1864 N N . ARG A 1 234 ? -3.991 -13.843 -4.850 1.00 93.50 234 ARG A N 1
ATOM 1865 C CA . ARG A 1 234 ? -4.777 -13.662 -3.619 1.00 93.50 234 ARG A CA 1
ATOM 1866 C C . ARG A 1 234 ? -5.643 -12.405 -3.653 1.00 93.50 234 ARG A C 1
ATOM 1868 O O . ARG A 1 234 ? -6.784 -12.445 -3.202 1.00 93.50 234 ARG A O 1
ATOM 1875 N N . GLY A 1 235 ? -5.104 -11.306 -4.172 1.00 94.25 235 GLY A N 1
ATOM 1876 C CA . GLY A 1 235 ? -5.813 -10.041 -4.322 1.00 94.25 235 GLY A CA 1
ATOM 1877 C C . GLY A 1 235 ? -6.994 -10.152 -5.283 1.00 94.25 235 GLY A C 1
ATOM 1878 O O . GLY A 1 235 ? -8.073 -9.663 -4.961 1.00 94.25 235 GLY A O 1
ATOM 1879 N N . ALA A 1 236 ? -6.821 -10.843 -6.416 1.00 95.12 236 ALA A N 1
ATOM 1880 C CA . ALA A 1 236 ? -7.896 -11.131 -7.363 1.00 95.12 236 ALA A CA 1
ATOM 1881 C C . ALA A 1 236 ? -9.006 -11.940 -6.689 1.00 95.12 236 ALA A C 1
ATOM 1883 O O . ALA A 1 236 ? -10.145 -11.488 -6.657 1.00 95.12 236 ALA A O 1
ATOM 1884 N N . PHE A 1 237 ? -8.652 -13.054 -6.040 1.00 93.12 237 PHE A N 1
ATOM 1885 C CA . PHE A 1 237 ? -9.605 -13.874 -5.291 1.00 93.12 237 PHE A CA 1
ATOM 1886 C C . PHE A 1 237 ? -10.381 -13.050 -4.250 1.00 93.12 237 PHE A C 1
ATOM 1888 O O . PHE A 1 237 ? -11.606 -13.126 -4.167 1.00 93.12 237 PHE A O 1
ATOM 1895 N N . LEU A 1 238 ? -9.685 -12.220 -3.468 1.00 91.00 238 LEU A N 1
ATOM 1896 C CA . LEU A 1 238 ? -10.318 -11.352 -2.478 1.00 91.00 238 LEU A CA 1
ATOM 1897 C C . LEU A 1 238 ? -11.327 -10.387 -3.114 1.00 91.00 238 LEU A C 1
ATOM 1899 O O . LEU A 1 238 ? -12.450 -10.264 -2.620 1.00 91.00 238 LEU A O 1
ATOM 1903 N N . LEU A 1 239 ? -10.929 -9.700 -4.184 1.00 91.06 239 LEU A N 1
ATOM 1904 C CA . LEU A 1 239 ? -11.760 -8.683 -4.820 1.00 91.06 239 LEU A CA 1
ATOM 1905 C C . LEU A 1 239 ? -12.921 -9.288 -5.604 1.00 91.06 239 LEU A C 1
ATOM 1907 O O . LEU A 1 239 ? -14.013 -8.737 -5.552 1.00 91.06 239 LEU A O 1
ATOM 1911 N N . GLU A 1 240 ? -12.753 -10.435 -6.255 1.00 88.81 240 GLU A N 1
ATOM 1912 C CA . GLU A 1 240 ? -13.862 -11.150 -6.895 1.00 88.81 240 GLU A CA 1
ATOM 1913 C C . GLU A 1 240 ? -14.926 -11.524 -5.864 1.00 88.81 240 GLU A C 1
ATOM 1915 O O . GLU A 1 240 ? -16.100 -11.190 -6.023 1.00 88.81 240 GLU A O 1
ATOM 1920 N N . HIS A 1 241 ? -14.514 -12.133 -4.751 1.00 82.12 241 HIS A N 1
ATOM 1921 C CA . HIS A 1 241 ? -15.455 -12.592 -3.737 1.00 82.12 241 HIS A CA 1
ATOM 1922 C C . HIS A 1 241 ? -16.126 -11.464 -2.952 1.00 82.12 241 HIS A C 1
ATOM 1924 O O . HIS A 1 241 ? -17.243 -11.667 -2.480 1.00 82.12 241 HIS A O 1
ATOM 1930 N N . GLN A 1 242 ? -15.495 -10.295 -2.811 1.00 75.75 242 GLN A N 1
ATOM 1931 C CA . GLN A 1 242 ? -16.047 -9.170 -2.046 1.00 75.75 242 GLN A CA 1
ATOM 1932 C C . GLN A 1 242 ? -16.699 -8.078 -2.913 1.00 75.75 242 GLN A C 1
ATOM 1934 O O . GLN A 1 242 ? -17.629 -7.423 -2.450 1.00 75.75 242 GLN A O 1
ATOM 1939 N N . CYS A 1 243 ? -16.282 -7.889 -4.170 1.00 61.28 243 CYS A N 1
ATOM 1940 C CA . CYS A 1 243 ? -16.946 -6.966 -5.096 1.00 61.28 243 CYS A CA 1
ATOM 1941 C C . CYS A 1 243 ? -18.141 -7.606 -5.821 1.00 61.28 243 CYS A C 1
ATOM 1943 O O . CYS A 1 243 ? -19.080 -6.881 -6.137 1.00 61.28 243 CYS A O 1
ATOM 1945 N N . MET A 1 244 ? -18.156 -8.927 -6.065 1.00 52.34 244 MET A N 1
ATOM 1946 C CA . MET A 1 244 ? -19.304 -9.600 -6.708 1.00 52.34 244 MET A CA 1
ATOM 1947 C C . MET A 1 244 ? -20.421 -10.011 -5.740 1.00 52.34 244 MET A C 1
ATOM 1949 O O . MET A 1 244 ? -21.512 -10.359 -6.182 1.00 52.34 244 MET A O 1
ATOM 1953 N N . SER A 1 245 ? -20.183 -9.964 -4.428 1.00 48.59 245 SER A N 1
ATOM 1954 C CA . SER A 1 245 ? -21.217 -10.193 -3.406 1.00 48.59 245 SER A CA 1
ATOM 1955 C C . SER A 1 245 ? -21.978 -8.918 -3.013 1.00 48.59 245 SER A C 1
ATOM 1957 O O . SER A 1 245 ? -22.949 -8.998 -2.263 1.00 48.59 245 SER A O 1
ATOM 1959 N N . MET A 1 246 ? -21.604 -7.759 -3.566 1.00 46.97 246 MET A N 1
ATOM 1960 C CA . MET A 1 246 ? -22.416 -6.541 -3.519 1.00 46.97 246 MET A CA 1
ATOM 1961 C C . MET A 1 246 ? -23.464 -6.626 -4.642 1.00 46.97 246 MET A C 1
ATOM 1963 O O . MET A 1 246 ? -23.075 -6.701 -5.810 1.00 46.97 246 MET A O 1
ATOM 1967 N N . PRO A 1 247 ? -24.776 -6.664 -4.346 1.00 38.41 247 PRO A N 1
ATOM 1968 C CA . PRO A 1 247 ? -25.793 -6.889 -5.366 1.00 38.41 247 PRO A CA 1
ATOM 1969 C C . PRO A 1 247 ? -25.794 -5.760 -6.406 1.00 38.41 247 PRO A C 1
ATOM 1971 O O . PRO A 1 247 ? -26.212 -4.633 -6.150 1.00 38.41 247 PRO A O 1
ATOM 1974 N N . PHE A 1 248 ? -25.372 -6.087 -7.626 1.00 40.38 248 PHE A N 1
ATOM 1975 C CA . PHE A 1 248 ? -25.696 -5.315 -8.822 1.00 40.38 248 PHE A CA 1
ATOM 1976 C C . PHE A 1 248 ? -27.166 -5.566 -9.169 1.00 40.38 248 PHE A C 1
ATOM 1978 O O . PHE A 1 248 ? -27.480 -6.407 -10.005 1.00 40.38 248 PHE A O 1
ATOM 1985 N N . ASN A 1 249 ? -28.084 -4.844 -8.532 1.00 31.80 249 ASN A N 1
ATOM 1986 C CA . ASN A 1 249 ? -29.460 -4.770 -9.014 1.00 31.80 249 ASN A CA 1
ATOM 1987 C C . ASN A 1 249 ? -29.658 -3.472 -9.792 1.00 31.80 249 ASN A C 1
ATOM 1989 O O . ASN A 1 249 ? -30.195 -2.485 -9.296 1.00 31.80 249 ASN A O 1
ATOM 1993 N N . SER A 1 250 ? -29.260 -3.494 -11.064 1.00 34.38 250 SER A N 1
ATOM 1994 C CA . SER A 1 250 ? -29.845 -2.618 -12.073 1.00 34.38 250 SER A CA 1
ATOM 1995 C C . SER A 1 250 ? -31.260 -3.113 -12.387 1.00 34.38 250 SER A C 1
ATOM 1997 O O . SER A 1 250 ? -31.481 -3.793 -13.388 1.00 34.38 250 SER A O 1
ATOM 1999 N N . TYR A 1 251 ? -32.230 -2.779 -11.537 1.00 33.75 251 TYR A N 1
ATOM 2000 C CA . TYR A 1 251 ? -33.624 -2.762 -11.965 1.00 33.75 251 TYR A CA 1
ATOM 2001 C C . TYR A 1 251 ? -33.881 -1.438 -12.678 1.00 33.75 251 TYR A C 1
ATOM 2003 O O . TYR A 1 251 ? -34.194 -0.420 -12.067 1.00 33.75 251 TYR A O 1
ATOM 2011 N N . SER A 1 252 ? -33.738 -1.472 -14.003 1.00 31.75 252 SER A N 1
ATOM 2012 C CA . SER A 1 252 ? -34.470 -0.555 -14.864 1.00 31.75 252 SER A CA 1
ATOM 2013 C C . SER A 1 252 ? -35.956 -0.843 -14.659 1.00 31.75 252 SER A C 1
ATOM 2015 O O . SER A 1 252 ? -36.482 -1.871 -15.083 1.00 31.75 252 SER A O 1
ATOM 2017 N N . SER A 1 253 ? -36.620 0.046 -13.932 1.00 33.31 253 SER A N 1
ATOM 2018 C CA . SER A 1 253 ? -38.069 0.129 -13.881 1.00 33.31 253 SER A CA 1
ATOM 2019 C C . SER A 1 253 ? -38.583 0.534 -15.263 1.00 33.31 253 SER A C 1
ATOM 2021 O O . SER A 1 253 ? -38.731 1.718 -15.562 1.00 33.31 253 SER A O 1
ATOM 2023 N N . HIS A 1 254 ? -38.875 -0.458 -16.104 1.00 35.47 254 HIS A N 1
ATOM 2024 C CA . HIS A 1 254 ? -39.863 -0.300 -17.162 1.00 35.47 254 HIS A CA 1
ATOM 2025 C C . HIS A 1 254 ? -41.244 -0.194 -16.511 1.00 35.47 254 HIS A C 1
ATOM 2027 O O . HIS A 1 254 ? -41.896 -1.191 -16.219 1.00 35.47 254 HIS A O 1
ATOM 2033 N N . LEU A 1 255 ? -41.672 1.043 -16.279 1.00 33.69 255 LEU A N 1
ATOM 2034 C CA . LEU A 1 255 ? -43.074 1.414 -16.145 1.00 33.69 255 LEU A CA 1
ATOM 2035 C C . LEU A 1 255 ? -43.257 2.708 -16.933 1.00 33.69 255 LEU A C 1
ATOM 2037 O O . LEU A 1 255 ? -42.810 3.777 -16.526 1.00 33.69 255 LEU A O 1
ATOM 2041 N N . GLY A 1 256 ? -43.864 2.565 -18.105 1.00 32.06 256 GLY A N 1
ATOM 2042 C CA . GLY A 1 256 ? -44.134 3.644 -19.039 1.00 32.06 256 GLY A CA 1
ATOM 2043 C C . GLY A 1 256 ? -45.103 3.174 -20.115 1.00 32.06 256 GLY A C 1
ATOM 2044 O O . GLY A 1 256 ? -44.667 2.946 -21.238 1.00 32.06 256 GLY A O 1
ATOM 2045 N N . LEU A 1 257 ? -46.380 3.100 -19.707 1.00 31.75 257 LEU A N 1
ATOM 2046 C CA . LEU A 1 257 ? -47.625 2.920 -20.478 1.00 31.75 257 LEU A CA 1
ATOM 2047 C C . LEU A 1 257 ? -47.996 1.498 -20.924 1.00 31.75 257 LEU A C 1
ATOM 2049 O O . LEU A 1 257 ? -47.270 0.892 -21.737 1.00 31.75 257 LEU A O 1
#

pLDDT: mean 74.12, std 21.12, range [28.27, 96.25]

Sequence (257 aa):
MKTLSLLNAQVHDYYRSQDLIQDLFPSADIYESTGRANLSLGVEELPPQMTFTVLNLQLLEISHTISASTEIGMQSEWSLKCIEAELFRMKEHCSEVYANLSQSDSQLGAHQGSHDILDCYINYLLHLVFLPDLNRYLNGEITPETRISRSKCVTFAKASLRNFNLLAENMEFKSYAWYIRGVGSYYAERSAYALTRCLAGFQEGDQDEETRHILKHTLGIFSALSDRSIFSARGAFLLEHQCMSMPFNSYSSHLGL

Foldseek 3Di:
DVQVVVLLVLVVVLLPVPDDDPPPDPPPPPPDDDDDDPPVPPLPPDDLSVSLVVLSVVLVVLVVVLVVCVVVPNPDPDDLVNSLVVLVVSLVVLVVSLVVVCVPDPPNVVSVLSSLLSLLSSLLSQLSSLVVLCVCVLVPNDDPSSVVSLVSLLVSLLSNLVSLLVSLVVCVVVSCVSVNQTVSLQSNLVSLVSNLSSVVPDDPPVDPVSSLVSLVSLLVSLVVSLVRHVSSVNSNVVSCVRVVVPDPPPPPPPDDD

Radius of gyration: 20.41 Å; chains: 1; bounding box: 81×35×46 Å

Secondary structure (DSSP, 8-state):
-HHHHHHHHHHHHHHHTTS--SS----TT--S----------GGGS-HHHHHHHHHHHHHHHHHHHHHHHHTTS-SS--HHHHHHHHHHHHHHHHHHHHHHHHH-S-HHHHHHHHHHHHHHHHHHHHHHHHHHHHHHHTT---HHHHHHHHHHHHHHHHHHHHHHHHHHGGGSGGGHHHIIIIIHHHHHHHHHHHHHHHTTS-TTS--HHHHHHHHHHHHHHHHHTTT-HHHHHHHHHHHHHHTTS-----------

Organism: NCBI:txid1612424